Protein AF-A0A4P6XJA1-F1 (afdb_monomer_lite)

Foldseek 3Di:
DVPPVVVVVVVVVLVVLVVVLVLLLVLLLQLLQFQFLQDLVSVVLSLVSLVVSCVVSPPSDDVVSSLVSLVSNLPQFDPVLVVQSVVLVVVVVVVPCPSNRDRSCNVSVSCCVRRVVPDDSVRSGGDHDAAEEAPVSLVVNVVSCVVSVHDCVSGDHYHYDDVVVVPPPPVCPPQDPVSVVVVVVVVVCVVCVLADQFPRDRDHVLPDPPDDPDQANTNCLQAPPCNCVSPVDDRDPNSVVNNVVNVVVVVVVVVVVD

pLDDT: mean 84.32, std 13.04, range [44.69, 97.5]

Structure (mmCIF, N/CA/C/O backbone):
data_AF-A0A4P6XJA1-F1
#
_entry.id   AF-A0A4P6XJA1-F1
#
loop_
_atom_site.group_PDB
_atom_site.id
_atom_site.type_symbol
_atom_site.label_atom_id
_atom_site.label_alt_id
_atom_site.label_comp_id
_atom_site.label_asym_id
_atom_site.label_entity_id
_atom_site.label_seq_id
_atom_site.pdbx_PDB_ins_code
_atom_site.Cartn_x
_atom_site.Cartn_y
_atom_site.Cartn_z
_atom_site.occupancy
_atom_site.B_iso_or_equiv
_atom_site.auth_seq_id
_atom_site.auth_comp_id
_atom_site.auth_asym_id
_atom_site.auth_atom_id
_atom_site.pdbx_PDB_model_num
ATOM 1 N N . MET A 1 1 ? 21.077 27.042 -33.256 1.00 56.00 1 MET A N 1
ATOM 2 C CA . MET A 1 1 ? 19.694 26.532 -33.383 1.00 56.00 1 MET A CA 1
ATOM 3 C C . MET A 1 1 ? 19.581 25.010 -33.548 1.00 56.00 1 MET A C 1
ATOM 5 O O . MET A 1 1 ? 18.473 24.517 -33.465 1.00 56.00 1 MET A O 1
ATOM 9 N N . VAL A 1 2 ? 20.667 24.233 -33.708 1.00 54.09 2 VAL A N 1
ATOM 10 C CA . VAL A 1 2 ? 20.581 22.749 -33.784 1.00 54.09 2 VAL A CA 1
ATOM 11 C C . VAL A 1 2 ? 20.622 22.068 -32.396 1.00 54.09 2 VAL A C 1
ATOM 13 O O . VAL A 1 2 ? 20.275 20.902 -32.275 1.00 54.09 2 VAL A O 1
ATOM 16 N N . ASN A 1 3 ? 20.969 22.796 -31.324 1.00 57.03 3 ASN A N 1
ATOM 17 C CA . ASN A 1 3 ? 21.077 22.227 -29.970 1.00 57.03 3 ASN A CA 1
ATOM 18 C C . ASN A 1 3 ? 19.776 22.233 -29.148 1.00 57.03 3 ASN A C 1
ATOM 20 O O . ASN A 1 3 ? 19.652 21.407 -28.257 1.00 57.03 3 ASN A O 1
ATOM 24 N N . GLU A 1 4 ? 18.805 23.110 -29.418 1.00 55.78 4 GLU A N 1
ATOM 25 C CA . GLU A 1 4 ? 17.584 23.194 -28.589 1.00 55.78 4 GLU A CA 1
ATOM 26 C C . GLU A 1 4 ? 16.597 22.053 -28.892 1.00 55.78 4 GLU A C 1
ATOM 28 O O . GLU A 1 4 ? 16.107 21.413 -27.968 1.00 55.78 4 GLU A O 1
ATOM 33 N N . MET A 1 5 ? 16.417 21.684 -30.168 1.00 56.19 5 MET A N 1
ATOM 34 C CA . MET A 1 5 ? 15.529 20.572 -30.558 1.00 56.19 5 MET A CA 1
ATOM 35 C C . MET A 1 5 ? 16.020 19.194 -30.077 1.00 56.19 5 MET A C 1
ATOM 37 O O . MET A 1 5 ? 15.217 18.305 -29.802 1.00 56.19 5 MET A O 1
ATOM 41 N N . ALA A 1 6 ? 17.338 18.995 -29.969 1.00 60.09 6 ALA A N 1
ATOM 42 C CA . ALA A 1 6 ? 17.905 17.739 -29.474 1.00 60.09 6 ALA A CA 1
ATOM 43 C C . ALA A 1 6 ? 17.722 17.581 -27.950 1.00 60.09 6 ALA A C 1
ATOM 45 O O . ALA A 1 6 ? 17.496 16.467 -27.470 1.00 60.09 6 ALA A O 1
ATOM 46 N N . ILE A 1 7 ? 17.771 18.691 -27.202 1.00 62.38 7 ILE A N 1
ATOM 47 C CA . ILE A 1 7 ? 17.587 18.717 -25.744 1.00 62.38 7 ILE A CA 1
ATOM 48 C C . ILE A 1 7 ? 16.116 18.467 -25.377 1.00 62.38 7 ILE A C 1
ATOM 50 O O . ILE A 1 7 ? 15.851 17.656 -24.492 1.00 62.38 7 ILE A O 1
ATOM 54 N N . GLU A 1 8 ? 15.162 19.069 -26.094 1.00 61.84 8 GLU A N 1
ATOM 55 C CA . GLU A 1 8 ? 13.727 18.827 -25.861 1.00 61.84 8 GLU A CA 1
ATOM 56 C C . GLU A 1 8 ? 13.340 17.357 -26.096 1.00 61.84 8 GLU A C 1
ATOM 58 O O . GLU A 1 8 ? 12.704 16.749 -25.237 1.00 61.84 8 GLU A O 1
ATOM 63 N N . SER A 1 9 ? 13.826 16.724 -27.174 1.00 68.00 9 SER A N 1
ATOM 64 C CA . SER A 1 9 ? 13.492 15.313 -27.451 1.00 68.00 9 SER A CA 1
ATOM 65 C C . SER A 1 9 ? 14.092 14.313 -26.449 1.00 68.00 9 SER A C 1
ATOM 67 O O . SER A 1 9 ? 13.581 13.203 -26.291 1.00 68.00 9 SER A O 1
ATOM 69 N N . THR A 1 10 ? 15.177 14.693 -25.764 1.00 70.69 10 THR A N 1
ATOM 70 C CA . THR A 1 10 ? 15.817 13.841 -24.749 1.00 70.69 10 THR A CA 1
ATOM 71 C C . THR A 1 10 ? 14.998 13.840 -23.457 1.00 70.69 10 THR A C 1
ATOM 73 O O . THR A 1 10 ? 14.765 12.775 -22.885 1.00 70.69 10 THR A O 1
ATOM 76 N N . ASN A 1 11 ? 14.464 15.000 -23.062 1.00 79.69 11 ASN A N 1
ATOM 77 C CA . ASN A 1 11 ? 13.622 15.139 -21.872 1.00 79.69 11 ASN A CA 1
ATOM 78 C C . ASN A 1 11 ? 12.285 14.392 -22.009 1.00 79.69 11 ASN A C 1
ATOM 80 O O . ASN A 1 11 ? 11.857 13.728 -21.065 1.00 79.69 11 ASN A O 1
ATOM 84 N N . ASP A 1 12 ? 11.649 14.439 -23.184 1.00 86.25 12 ASP A N 1
ATOM 85 C CA . ASP A 1 12 ? 10.381 13.733 -23.424 1.00 86.25 12 ASP A CA 1
ATOM 86 C C . ASP A 1 12 ? 10.547 12.210 -23.331 1.00 86.25 12 ASP A C 1
ATOM 88 O O . ASP A 1 12 ? 9.696 11.504 -22.784 1.00 86.25 12 ASP A O 1
ATOM 92 N N . ARG A 1 13 ? 11.678 11.689 -23.819 1.00 86.69 13 ARG A N 1
ATOM 93 C CA . ARG A 1 13 ? 11.989 10.259 -23.744 1.00 86.69 13 ARG A CA 1
ATOM 94 C C . ARG A 1 13 ? 12.247 9.798 -22.310 1.00 86.69 13 ARG A C 1
ATOM 96 O O . ARG A 1 13 ? 11.772 8.729 -21.932 1.00 86.69 13 ARG A O 1
ATOM 103 N N . GLU A 1 14 ? 12.997 10.566 -21.524 1.00 85.69 14 GLU A N 1
ATOM 104 C CA . GLU A 1 14 ? 13.231 10.259 -20.106 1.00 85.69 14 GLU A CA 1
ATOM 105 C C . GLU A 1 14 ? 11.927 10.295 -19.303 1.00 85.69 14 GLU A C 1
ATOM 107 O O . GLU A 1 14 ? 11.675 9.400 -18.493 1.00 85.69 14 GLU A O 1
ATOM 112 N N . LEU A 1 15 ? 11.060 11.274 -19.582 1.00 86.00 15 LEU A N 1
ATOM 113 C CA . LEU A 1 15 ? 9.748 11.376 -18.952 1.00 86.00 15 LEU A CA 1
ATOM 114 C C . LEU A 1 15 ? 8.856 10.175 -19.290 1.00 86.00 15 LEU A C 1
ATOM 116 O O . LEU A 1 15 ? 8.231 9.614 -18.390 1.00 86.00 15 LEU A O 1
ATOM 120 N N . GLN A 1 16 ? 8.826 9.746 -20.555 1.00 89.06 16 GLN A N 1
ATOM 121 C CA . GLN A 1 16 ? 8.069 8.560 -20.962 1.00 89.06 16 GLN A CA 1
ATOM 122 C C . GLN A 1 16 ? 8.596 7.291 -20.277 1.00 89.06 16 GLN A C 1
ATOM 124 O O . GLN A 1 16 ? 7.808 6.507 -19.755 1.00 89.06 16 GLN A O 1
ATOM 129 N N . LEU A 1 17 ? 9.921 7.109 -20.208 1.00 88.56 17 LEU A N 1
ATOM 130 C CA . LEU A 1 17 ? 10.527 5.966 -19.514 1.00 88.56 17 LEU A CA 1
ATOM 131 C C . LEU A 1 17 ? 10.148 5.930 -18.030 1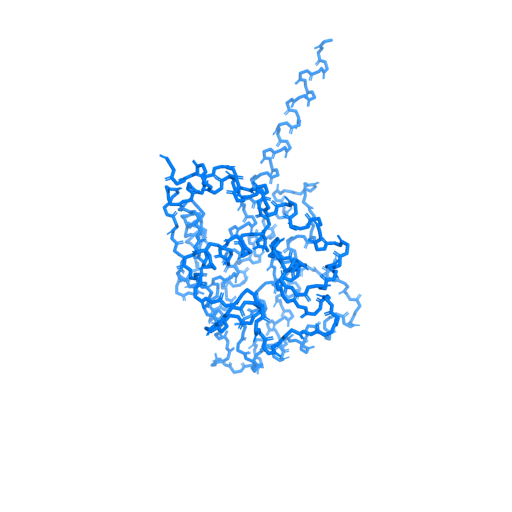.00 88.56 17 LEU A C 1
ATOM 133 O O . LEU A 1 17 ? 9.867 4.857 -17.497 1.00 88.56 17 LEU A O 1
ATOM 137 N N . LEU A 1 18 ? 10.109 7.092 -17.371 1.00 86.44 18 LEU A N 1
ATOM 138 C CA . LEU A 1 18 ? 9.686 7.196 -15.978 1.00 86.44 18 LEU A CA 1
ATOM 139 C C . LEU A 1 18 ? 8.203 6.838 -15.804 1.00 86.44 18 LEU A C 1
ATOM 141 O O . LEU A 1 18 ? 7.858 6.130 -14.860 1.00 86.44 18 LEU A O 1
ATOM 145 N N . GLN A 1 19 ? 7.332 7.290 -16.710 1.00 89.12 19 GLN A N 1
ATOM 146 C CA . GLN A 1 19 ? 5.900 6.964 -16.684 1.00 89.12 19 GLN A CA 1
ATOM 147 C C . GLN A 1 19 ? 5.640 5.471 -16.916 1.00 89.12 19 GLN A C 1
ATOM 149 O O . GLN A 1 19 ? 4.818 4.868 -16.219 1.00 89.12 19 GLN A O 1
ATOM 154 N N . ASP A 1 20 ? 6.360 4.860 -17.858 1.00 90.75 20 ASP A N 1
ATOM 155 C CA . ASP A 1 20 ? 6.268 3.426 -18.130 1.00 90.75 20 ASP A CA 1
ATOM 156 C C . ASP A 1 20 ? 6.734 2.621 -16.910 1.00 90.75 20 ASP A C 1
ATOM 158 O O . ASP A 1 20 ? 6.041 1.704 -16.467 1.00 90.75 20 ASP A O 1
ATOM 162 N N . PHE A 1 21 ? 7.857 3.021 -16.301 1.00 90.56 21 PHE A N 1
ATOM 163 C CA . PHE A 1 21 ? 8.358 2.417 -15.068 1.00 90.56 21 PHE A CA 1
ATOM 164 C C . PHE A 1 21 ? 7.346 2.519 -13.916 1.00 90.56 21 PHE A C 1
ATOM 166 O O . PHE A 1 21 ? 7.059 1.519 -13.257 1.00 90.56 21 PHE A O 1
ATOM 173 N N . GLN A 1 22 ? 6.774 3.707 -13.690 1.00 89.19 22 GLN A N 1
ATOM 174 C CA . GLN A 1 22 ? 5.761 3.938 -12.654 1.00 89.19 22 GLN A CA 1
ATOM 175 C C . GLN A 1 22 ? 4.499 3.097 -12.879 1.00 89.19 22 GLN A C 1
ATOM 177 O O . GLN A 1 22 ? 3.901 2.594 -11.928 1.00 89.19 22 GLN A O 1
ATOM 182 N N . SER A 1 23 ? 4.110 2.906 -14.137 1.00 91.00 23 SER A N 1
ATOM 183 C CA . SER A 1 23 ? 2.984 2.042 -14.481 1.00 91.00 23 SER A CA 1
ATOM 184 C C . SER A 1 23 ? 3.308 0.578 -14.175 1.00 91.00 23 SER A C 1
ATOM 186 O O . SER A 1 23 ? 2.506 -0.112 -13.553 1.00 91.00 23 SER A O 1
ATOM 188 N N . GLU A 1 24 ? 4.495 0.090 -14.553 1.00 92.75 24 GLU A N 1
ATOM 189 C CA . GLU A 1 24 ? 4.885 -1.297 -14.283 1.00 92.75 24 GLU A CA 1
ATOM 190 C C . GLU A 1 24 ? 5.052 -1.587 -12.781 1.00 92.75 24 GLU A C 1
ATOM 192 O O . GLU A 1 24 ? 4.625 -2.650 -12.322 1.00 92.75 24 GLU A O 1
ATOM 197 N N . ILE A 1 25 ? 5.618 -0.659 -11.999 1.00 90.75 25 ILE A N 1
ATOM 198 C CA . ILE A 1 25 ? 5.769 -0.853 -10.549 1.00 90.75 25 ILE A CA 1
ATOM 199 C C . ILE A 1 25 ? 4.415 -0.864 -9.834 1.00 90.75 25 ILE A C 1
ATOM 201 O O . ILE A 1 25 ? 4.218 -1.691 -8.948 1.00 90.75 25 ILE A O 1
ATOM 205 N N . ALA A 1 26 ? 3.452 -0.044 -10.271 1.00 91.00 26 ALA A N 1
ATOM 206 C CA . ALA A 1 26 ? 2.093 -0.062 -9.731 1.00 91.00 26 ALA A CA 1
ATOM 207 C C . ALA A 1 26 ? 1.420 -1.431 -9.934 1.00 91.00 26 ALA A C 1
ATOM 209 O O . ALA A 1 26 ? 0.771 -1.951 -9.024 1.00 91.00 26 ALA A O 1
ATOM 210 N N . ILE A 1 27 ? 1.635 -2.068 -11.092 1.00 94.69 27 ILE A N 1
ATOM 211 C CA . ILE A 1 27 ? 1.138 -3.427 -11.343 1.00 94.69 27 ILE A CA 1
ATOM 212 C C . ILE A 1 27 ? 1.826 -4.451 -10.436 1.00 94.69 27 ILE A C 1
ATOM 214 O O . ILE A 1 27 ? 1.152 -5.326 -9.893 1.00 94.69 27 ILE A O 1
ATOM 218 N N . ILE A 1 28 ? 3.138 -4.340 -10.218 1.00 93.50 28 ILE A N 1
ATOM 219 C CA . ILE A 1 28 ? 3.856 -5.214 -9.278 1.00 93.50 28 ILE A CA 1
ATOM 220 C C . ILE A 1 28 ? 3.339 -5.036 -7.848 1.00 93.50 28 ILE A C 1
ATOM 222 O O . ILE A 1 28 ? 3.086 -6.031 -7.167 1.00 93.50 28 ILE A O 1
ATOM 226 N N . ASP A 1 29 ? 3.141 -3.800 -7.398 1.00 91.06 29 ASP A N 1
ATOM 227 C CA . ASP A 1 29 ? 2.576 -3.506 -6.081 1.00 91.06 29 ASP A CA 1
ATOM 228 C C . ASP A 1 29 ? 1.182 -4.115 -5.937 1.00 91.06 29 ASP A C 1
ATOM 230 O O . ASP A 1 29 ? 0.876 -4.742 -4.920 1.00 91.06 29 ASP A O 1
ATOM 234 N N . LEU A 1 30 ? 0.352 -4.015 -6.978 1.00 92.81 30 LEU A N 1
ATOM 235 C CA . LEU A 1 30 ? -0.958 -4.651 -7.008 1.00 92.81 30 LEU A CA 1
ATOM 236 C C . LEU A 1 30 ? -0.845 -6.179 -6.914 1.00 92.81 30 LEU A C 1
ATOM 238 O O . LEU A 1 30 ? -1.537 -6.790 -6.102 1.00 92.81 30 LEU A O 1
ATOM 242 N N . MET A 1 31 ? 0.074 -6.805 -7.653 1.00 94.44 31 MET A N 1
ATOM 243 C CA . MET A 1 31 ? 0.332 -8.249 -7.563 1.00 94.44 31 MET A CA 1
ATOM 244 C C . MET A 1 31 ? 0.760 -8.669 -6.159 1.00 94.44 31 MET A C 1
ATOM 246 O O . MET A 1 31 ? 0.263 -9.662 -5.624 1.00 94.44 31 MET A O 1
ATOM 250 N N . ILE A 1 32 ? 1.632 -7.883 -5.534 1.00 92.56 32 ILE A N 1
ATOM 251 C CA . ILE A 1 32 ? 2.067 -8.091 -4.158 1.00 92.56 32 ILE A CA 1
ATOM 252 C C . ILE A 1 32 ? 0.900 -7.938 -3.189 1.00 92.56 32 ILE A C 1
ATOM 254 O O . ILE A 1 32 ? 0.778 -8.740 -2.269 1.00 92.56 32 ILE A O 1
ATOM 258 N N . MET A 1 33 ? 0.029 -6.947 -3.358 1.00 89.75 33 MET A N 1
ATOM 259 C CA . MET A 1 33 ? -1.129 -6.754 -2.483 1.00 89.75 33 MET A CA 1
ATOM 260 C C . MET A 1 33 ? -2.169 -7.866 -2.632 1.00 89.75 33 MET A C 1
ATOM 262 O O . MET A 1 33 ? -2.754 -8.275 -1.629 1.00 89.75 33 MET A O 1
ATOM 266 N N . GLN A 1 34 ? -2.376 -8.371 -3.849 1.00 93.56 34 GLN A N 1
ATOM 267 C CA . GLN A 1 34 ? -3.386 -9.391 -4.133 1.00 93.56 34 GLN A CA 1
ATOM 268 C C . GLN A 1 34 ? -2.901 -10.823 -3.918 1.00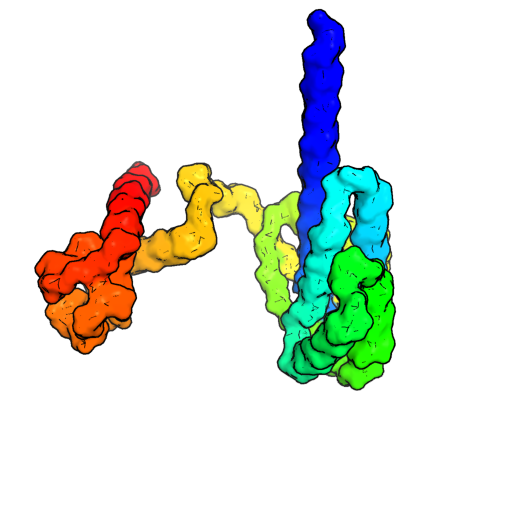 93.56 34 GLN A C 1
ATOM 270 O O . GLN A 1 34 ? -3.725 -11.727 -3.820 1.00 93.56 34 GLN A O 1
ATOM 275 N N . TRP A 1 35 ? -1.596 -11.068 -3.809 1.00 94.38 35 TRP A N 1
ATOM 276 C CA . TRP A 1 35 ? -1.080 -12.404 -3.516 1.00 94.38 35 TRP A CA 1
ATOM 277 C C . TRP A 1 35 ? -1.659 -12.951 -2.200 1.00 94.38 35 TRP A C 1
ATOM 279 O O . TRP A 1 35 ? -1.465 -12.374 -1.127 1.00 94.38 35 TRP A O 1
ATOM 289 N N . LYS A 1 36 ? -2.343 -14.099 -2.267 1.00 93.88 36 LYS A N 1
ATOM 290 C CA . LYS A 1 36 ? -3.057 -14.707 -1.132 1.00 93.88 36 LYS A CA 1
ATOM 291 C C . LYS A 1 36 ? -2.135 -15.265 -0.056 1.00 93.88 36 LYS A C 1
ATOM 293 O O . LYS A 1 36 ? -2.616 -15.601 1.024 1.00 93.88 36 LYS A O 1
ATOM 298 N N . GLY A 1 37 ? -0.844 -15.415 -0.343 1.00 90.81 37 GLY A N 1
ATOM 299 C CA . GLY A 1 37 ? 0.059 -16.121 0.555 1.00 90.81 37 GLY A CA 1
ATOM 300 C C . GLY A 1 37 ? -0.184 -17.631 0.571 1.00 90.81 37 GLY A C 1
ATOM 301 O O . GLY A 1 37 ? 0.066 -18.262 1.577 1.00 90.81 37 GLY A O 1
ATOM 302 N N . THR A 1 38 ? -0.707 -18.252 -0.484 1.00 89.94 38 THR A N 1
ATOM 303 C CA . THR A 1 38 ? -0.928 -19.717 -0.501 1.00 89.94 38 THR A CA 1
ATOM 304 C C . THR A 1 38 ? 0.053 -20.468 -1.392 1.00 89.94 38 THR A C 1
ATOM 306 O O . THR A 1 38 ? 0.296 -21.649 -1.170 1.00 89.94 38 THR A O 1
ATOM 309 N N . ASP A 1 39 ? 0.653 -19.784 -2.366 1.00 92.25 39 ASP A N 1
ATOM 310 C CA . ASP A 1 39 ? 1.681 -20.334 -3.248 1.00 92.25 39 ASP A CA 1
ATOM 311 C C . ASP A 1 39 ? 2.925 -19.444 -3.219 1.00 92.25 39 ASP A C 1
ATOM 313 O O . ASP A 1 39 ? 2.890 -18.287 -3.644 1.00 92.25 39 ASP A O 1
ATOM 317 N N . PHE A 1 40 ? 4.033 -19.989 -2.717 1.00 92.12 40 PHE A N 1
ATOM 318 C CA . PHE A 1 40 ? 5.309 -19.283 -2.649 1.00 92.12 40 PHE A CA 1
ATOM 319 C C . PHE A 1 40 ? 5.910 -19.017 -4.039 1.00 92.12 40 PHE A C 1
ATOM 321 O O . PHE A 1 40 ? 6.582 -18.005 -4.232 1.00 92.12 40 PHE A O 1
ATOM 328 N N . ARG A 1 41 ? 5.619 -19.864 -5.037 1.00 93.75 41 ARG A N 1
ATOM 329 C CA . ARG A 1 41 ? 6.145 -19.695 -6.404 1.00 93.75 41 ARG A CA 1
ATOM 330 C C . ARG A 1 41 ? 5.652 -18.397 -7.033 1.00 93.75 41 ARG A C 1
ATOM 332 O O . ARG A 1 41 ? 6.393 -17.757 -7.772 1.00 93.75 41 ARG A O 1
ATOM 339 N N . ALA A 1 42 ? 4.428 -17.975 -6.711 1.00 93.81 42 ALA A N 1
ATOM 340 C CA . ALA A 1 42 ? 3.901 -16.686 -7.149 1.00 93.81 42 ALA A CA 1
ATOM 341 C C . ALA A 1 42 ? 4.781 -15.519 -6.662 1.00 93.81 42 ALA A C 1
ATOM 343 O O . ALA A 1 42 ? 5.048 -14.594 -7.428 1.00 93.81 42 ALA A O 1
ATOM 344 N N . LEU A 1 43 ? 5.301 -15.592 -5.431 1.00 92.44 43 LEU A N 1
ATOM 345 C CA . LEU A 1 43 ? 6.211 -14.583 -4.888 1.00 92.44 43 LEU A CA 1
ATOM 346 C C . LEU A 1 43 ? 7.578 -14.601 -5.589 1.00 92.44 43 LEU A C 1
ATOM 348 O O . LEU A 1 43 ? 8.106 -13.540 -5.9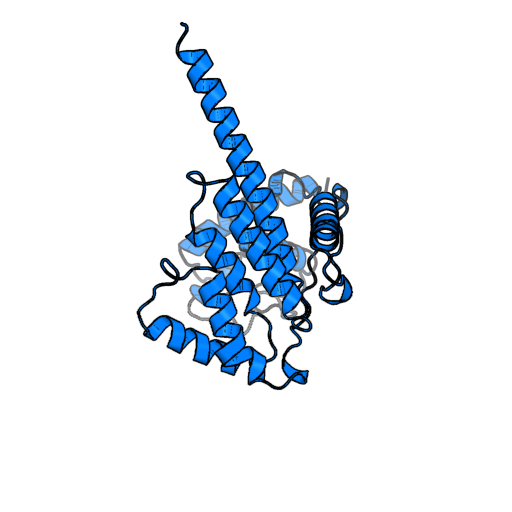13 1.00 92.44 43 LEU A O 1
ATOM 352 N N . GLU A 1 44 ? 8.129 -15.777 -5.903 1.00 92.94 44 GLU A N 1
ATOM 353 C CA . GLU A 1 44 ? 9.372 -15.885 -6.689 1.00 92.94 44 GLU A CA 1
ATOM 354 C C . GLU A 1 44 ? 9.228 -15.251 -8.082 1.00 92.94 44 GLU A C 1
ATOM 356 O O . GLU A 1 44 ? 10.134 -14.565 -8.561 1.00 92.94 44 GLU A O 1
ATOM 361 N N . LYS A 1 45 ? 8.069 -15.437 -8.726 1.00 94.75 45 LYS A N 1
ATOM 362 C CA . LYS A 1 45 ? 7.759 -14.837 -10.032 1.00 94.75 45 LYS A CA 1
ATOM 363 C C . LYS A 1 45 ? 7.621 -13.317 -9.957 1.00 94.75 45 LYS A C 1
ATOM 365 O O . LYS A 1 45 ? 8.151 -12.628 -10.824 1.00 94.75 45 LYS A O 1
ATOM 370 N N . ILE A 1 46 ? 6.998 -12.797 -8.898 1.00 93.19 46 ILE A N 1
ATOM 371 C CA . ILE A 1 46 ? 6.953 -11.354 -8.625 1.00 93.19 46 ILE A CA 1
ATOM 372 C C . ILE A 1 46 ? 8.375 -10.784 -8.509 1.00 93.19 46 ILE A C 1
ATOM 374 O O . ILE A 1 46 ? 8.681 -9.770 -9.131 1.00 93.19 46 ILE A O 1
ATOM 378 N N . VAL A 1 47 ? 9.272 -11.439 -7.763 1.00 92.38 47 VAL A N 1
ATOM 379 C CA . VAL A 1 47 ? 10.670 -10.982 -7.646 1.00 92.38 47 VAL A CA 1
ATOM 380 C C . VAL A 1 47 ? 11.391 -10.990 -8.982 1.00 92.38 47 VAL A C 1
ATOM 382 O O . VAL A 1 47 ? 12.123 -10.051 -9.293 1.00 92.38 47 VAL A O 1
ATOM 385 N N . TRP A 1 48 ? 11.168 -12.022 -9.791 1.00 93.19 48 TRP A N 1
ATOM 386 C CA . TRP A 1 48 ? 11.726 -12.071 -11.134 1.00 93.19 48 TRP A CA 1
ATOM 387 C C . TRP A 1 48 ? 11.300 -10.858 -11.979 1.00 93.19 48 TRP A C 1
ATOM 389 O O . TRP A 1 48 ? 12.156 -10.242 -12.615 1.00 93.19 48 TRP A O 1
ATOM 399 N N . GLU A 1 49 ? 10.026 -10.453 -11.926 1.00 93.50 49 GLU A N 1
ATOM 400 C CA . GLU A 1 49 ? 9.544 -9.238 -12.605 1.00 93.50 49 GLU A CA 1
ATOM 401 C C . GLU A 1 49 ? 10.205 -7.965 -12.070 1.00 93.50 49 GLU A C 1
ATOM 403 O O . GLU A 1 49 ? 10.609 -7.110 -12.857 1.00 93.50 49 GLU A O 1
ATOM 408 N N . ILE A 1 50 ? 10.395 -7.851 -10.752 1.00 91.44 50 ILE A N 1
ATOM 409 C CA . ILE A 1 50 ? 11.093 -6.705 -10.149 1.00 91.44 50 ILE A CA 1
ATOM 410 C C . ILE A 1 50 ? 12.5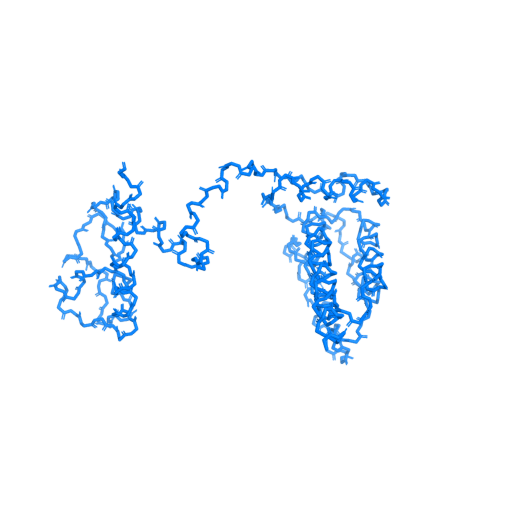25 -6.597 -10.684 1.00 91.44 50 ILE A C 1
ATOM 412 O O . ILE A 1 50 ? 12.986 -5.511 -11.040 1.00 91.44 50 ILE A O 1
ATOM 416 N N . ASN A 1 51 ? 13.234 -7.719 -10.789 1.00 90.56 51 ASN A N 1
ATOM 417 C CA . ASN A 1 51 ? 14.588 -7.729 -11.336 1.00 90.56 51 ASN A CA 1
ATOM 418 C C . ASN A 1 51 ? 14.615 -7.435 -12.832 1.00 90.56 51 ASN A C 1
ATOM 420 O O . ASN A 1 51 ? 15.511 -6.731 -13.300 1.00 90.56 51 ASN A O 1
ATOM 424 N N . ARG A 1 52 ? 13.623 -7.923 -13.585 1.00 92.56 52 ARG A N 1
ATOM 425 C CA . ARG A 1 52 ? 13.456 -7.559 -14.993 1.00 92.56 52 ARG A CA 1
ATOM 426 C C . ARG A 1 52 ? 13.280 -6.046 -15.137 1.00 92.56 52 ARG A C 1
ATOM 428 O O . ARG A 1 52 ? 13.941 -5.463 -15.994 1.00 92.56 52 ARG A O 1
ATOM 435 N N . LEU A 1 53 ? 12.462 -5.399 -14.300 1.00 91.25 53 LEU A N 1
ATOM 436 C CA . LEU A 1 53 ? 12.324 -3.937 -14.302 1.00 91.25 53 LEU A CA 1
ATOM 437 C C . LEU A 1 53 ? 13.637 -3.238 -13.964 1.00 91.25 53 LEU A C 1
ATOM 439 O O . LEU A 1 53 ? 14.037 -2.336 -14.695 1.00 91.25 53 LEU A O 1
ATOM 443 N N . ARG A 1 54 ? 14.342 -3.686 -12.918 1.00 88.56 54 ARG A N 1
ATOM 444 C CA . ARG A 1 54 ? 15.652 -3.132 -12.540 1.00 88.56 54 ARG A CA 1
ATOM 445 C C . ARG A 1 54 ? 16.631 -3.131 -13.716 1.00 88.56 54 ARG A C 1
ATOM 447 O O . ARG A 1 54 ? 17.331 -2.147 -13.927 1.00 88.56 54 ARG A O 1
ATOM 454 N N . LEU A 1 55 ? 16.673 -4.225 -14.477 1.00 90.31 55 LEU A N 1
ATOM 455 C CA . LEU A 1 55 ? 17.523 -4.346 -15.663 1.00 90.31 55 LEU A CA 1
ATOM 456 C C . LEU A 1 55 ? 17.018 -3.490 -16.834 1.00 90.31 55 LEU A C 1
ATOM 458 O O . LEU A 1 55 ? 17.822 -2.881 -17.531 1.00 90.31 55 LEU A O 1
ATOM 462 N N . THR A 1 56 ? 15.701 -3.433 -17.047 1.00 90.75 56 THR A N 1
ATOM 463 C CA . THR A 1 56 ? 15.087 -2.699 -18.170 1.00 90.75 56 THR A CA 1
ATOM 464 C C . THR A 1 56 ? 15.252 -1.185 -18.018 1.00 90.75 56 THR A C 1
ATOM 466 O O . THR A 1 56 ? 15.534 -0.496 -18.993 1.00 90.75 56 THR A O 1
ATOM 469 N N . TYR A 1 57 ? 15.118 -0.676 -16.792 1.00 88.62 57 TYR A N 1
ATOM 470 C CA . TYR A 1 57 ? 15.129 0.753 -16.468 1.00 88.62 57 TYR A CA 1
ATOM 471 C C . TYR A 1 57 ? 16.396 1.172 -15.702 1.00 88.62 57 TYR A C 1
ATOM 473 O O . TYR A 1 57 ? 16.382 2.111 -14.900 1.00 88.62 57 TYR A O 1
ATOM 481 N N . GLN A 1 58 ? 17.506 0.460 -15.925 1.00 83.94 58 GLN A N 1
ATOM 482 C CA . GLN A 1 58 ? 18.769 0.707 -15.234 1.00 83.94 58 GLN A CA 1
ATOM 483 C C . GLN A 1 58 ? 19.213 2.173 -15.396 1.00 83.94 58 GLN A C 1
ATOM 485 O O . GLN A 1 58 ? 19.294 2.692 -16.505 1.00 83.94 58 GLN A O 1
ATOM 490 N N . GLY A 1 59 ? 19.519 2.838 -14.277 1.00 78.44 59 GLY A N 1
ATOM 491 C CA . GLY A 1 59 ? 19.975 4.235 -14.250 1.00 78.44 59 GLY A CA 1
ATOM 492 C C . GLY A 1 59 ? 18.866 5.289 -14.151 1.00 78.44 59 GLY A C 1
ATOM 493 O O . GLY A 1 59 ? 19.167 6.418 -13.781 1.00 78.44 59 GLY A O 1
ATOM 494 N N . ALA A 1 60 ? 17.602 4.924 -14.396 1.00 72.44 60 ALA A N 1
ATOM 495 C CA . ALA A 1 60 ? 16.447 5.817 -14.239 1.00 72.44 60 ALA A CA 1
ATOM 496 C C . ALA A 1 60 ? 15.701 5.622 -12.905 1.00 72.44 60 ALA A C 1
ATOM 498 O O . ALA A 1 60 ? 14.832 6.417 -12.555 1.00 72.44 60 ALA A O 1
ATOM 499 N N . VAL A 1 61 ? 16.025 4.559 -12.160 1.00 71.44 61 VAL A N 1
ATOM 500 C CA . VAL A 1 61 ? 15.214 4.075 -11.038 1.00 71.44 61 VAL A CA 1
ATOM 501 C C . VAL A 1 61 ? 16.018 4.000 -9.747 1.00 71.44 61 VAL A C 1
ATOM 503 O O . VAL A 1 61 ? 17.166 3.555 -9.725 1.00 71.44 61 VAL A O 1
ATOM 506 N N . ASN A 1 62 ? 15.376 4.389 -8.647 1.00 75.00 62 ASN A N 1
ATOM 507 C CA . ASN A 1 62 ? 15.889 4.193 -7.300 1.00 75.00 62 ASN A CA 1
ATOM 508 C C . ASN A 1 62 ? 15.580 2.766 -6.813 1.00 75.00 62 ASN A C 1
ATOM 510 O O . ASN A 1 62 ? 14.420 2.418 -6.593 1.00 75.00 62 ASN A O 1
ATOM 514 N N . ASP A 1 63 ? 16.616 1.959 -6.560 1.00 75.75 63 ASP A N 1
ATOM 515 C CA . ASP A 1 63 ? 16.484 0.603 -6.000 1.00 75.75 63 ASP A CA 1
ATOM 516 C C . ASP A 1 63 ? 15.662 0.551 -4.705 1.00 75.75 63 ASP A C 1
ATOM 518 O O . ASP A 1 63 ? 15.038 -0.464 -4.392 1.00 75.75 63 ASP A O 1
ATOM 522 N N . GLN A 1 64 ? 15.617 1.653 -3.956 1.00 75.75 64 GLN A N 1
ATOM 523 C CA . GLN A 1 64 ? 14.803 1.759 -2.756 1.00 75.75 64 GLN A CA 1
ATOM 524 C C . GLN A 1 64 ? 13.302 1.616 -3.045 1.00 75.75 64 GLN A C 1
ATOM 526 O O . GLN A 1 64 ? 12.596 1.057 -2.208 1.00 75.75 64 GLN A O 1
ATOM 531 N N . GLU A 1 65 ? 12.801 2.110 -4.181 1.00 74.25 65 GLU A N 1
ATOM 532 C CA . GLU A 1 65 ? 11.382 1.986 -4.546 1.00 74.25 65 GLU A CA 1
ATOM 533 C C . GLU A 1 65 ? 11.026 0.532 -4.845 1.00 74.25 65 GLU A C 1
ATOM 535 O O . GLU A 1 65 ? 10.099 -0.002 -4.242 1.00 74.25 65 GLU A O 1
ATOM 540 N N . LEU A 1 66 ? 11.851 -0.148 -5.646 1.00 78.69 66 LEU A N 1
ATOM 541 C CA . LEU A 1 66 ? 11.694 -1.575 -5.947 1.00 78.69 66 LEU A CA 1
ATOM 542 C C . LEU A 1 66 ? 11.723 -2.444 -4.681 1.00 78.69 66 LEU A C 1
ATOM 544 O O . LEU A 1 66 ? 10.973 -3.412 -4.561 1.00 78.69 66 LEU A O 1
ATOM 548 N N . ASN A 1 67 ? 12.566 -2.088 -3.709 1.00 79.75 67 ASN A N 1
ATOM 549 C CA . ASN A 1 67 ? 12.650 -2.819 -2.448 1.00 79.75 67 ASN A CA 1
ATOM 550 C C . ASN A 1 67 ? 11.432 -2.549 -1.541 1.00 79.75 67 ASN A C 1
ATOM 552 O O . ASN A 1 67 ? 11.030 -3.437 -0.788 1.00 79.75 67 ASN A O 1
ATOM 556 N N . ARG A 1 68 ? 10.813 -1.356 -1.600 1.00 78.69 68 ARG A N 1
ATOM 557 C CA . ARG A 1 68 ? 9.591 -1.044 -0.827 1.00 78.69 68 ARG A CA 1
ATOM 558 C C . ARG A 1 68 ? 8.411 -1.909 -1.255 1.00 78.69 68 ARG A C 1
ATOM 560 O O . ARG A 1 68 ? 7.680 -2.364 -0.376 1.00 78.69 68 ARG A O 1
ATOM 567 N N . SER A 1 69 ? 8.272 -2.182 -2.551 1.00 79.19 69 SER A N 1
ATOM 568 C CA . SER A 1 69 ? 7.243 -3.079 -3.084 1.00 79.19 69 SER A CA 1
ATOM 569 C C . SER A 1 69 ? 7.269 -4.437 -2.381 1.00 79.19 69 SER A C 1
ATOM 571 O O . SER A 1 69 ? 6.256 -4.885 -1.845 1.00 79.19 69 SER A O 1
ATOM 573 N N . ILE A 1 70 ? 8.453 -5.052 -2.248 1.00 82.50 70 ILE A N 1
ATOM 574 C CA . ILE A 1 70 ? 8.610 -6.353 -1.572 1.00 82.50 70 ILE A CA 1
ATOM 575 C C . ILE A 1 70 ? 8.208 -6.307 -0.101 1.00 82.50 70 ILE A C 1
ATOM 577 O O . ILE A 1 70 ? 7.599 -7.256 0.390 1.00 82.50 70 ILE A O 1
ATOM 581 N N . VAL A 1 71 ? 8.484 -5.211 0.610 1.00 81.06 71 VAL A N 1
ATOM 582 C CA . VAL A 1 71 ? 8.053 -5.073 2.012 1.00 81.06 71 VAL A CA 1
ATOM 583 C C . VAL A 1 71 ? 6.531 -5.195 2.132 1.00 81.06 71 VAL A C 1
ATOM 585 O O . VAL A 1 71 ? 6.029 -5.782 3.092 1.00 81.06 71 VAL A O 1
ATOM 588 N N . GLY A 1 72 ? 5.791 -4.717 1.127 1.00 80.44 72 GLY A N 1
ATOM 589 C CA . GLY A 1 72 ? 4.342 -4.877 1.038 1.00 80.44 72 GLY A CA 1
ATOM 590 C C . GLY A 1 72 ? 3.881 -6.338 1.087 1.00 80.44 72 GLY A C 1
ATOM 591 O O . GLY A 1 72 ? 2.821 -6.618 1.659 1.00 80.44 72 GLY A O 1
ATOM 592 N N . ALA A 1 73 ? 4.687 -7.281 0.584 1.00 83.00 73 ALA A N 1
ATOM 593 C CA . ALA A 1 73 ? 4.364 -8.709 0.568 1.00 83.00 73 ALA A CA 1
ATOM 594 C C . ALA A 1 73 ? 4.262 -9.291 1.976 1.00 83.00 73 ALA A C 1
ATOM 596 O O . ALA A 1 73 ? 3.461 -10.189 2.204 1.00 83.00 73 ALA A O 1
ATOM 597 N N . PHE A 1 74 ? 5.011 -8.735 2.930 1.00 86.00 74 PHE A N 1
ATOM 598 C CA . PHE A 1 74 ? 5.046 -9.179 4.324 1.00 86.00 74 PHE A CA 1
ATOM 599 C C . PHE A 1 74 ? 3.932 -8.575 5.184 1.00 86.00 74 PHE A C 1
ATOM 601 O O . PHE A 1 74 ? 3.812 -8.888 6.368 1.00 86.00 74 PHE A O 1
ATOM 608 N N . SER A 1 75 ? 3.094 -7.717 4.598 1.00 82.12 75 SER A N 1
ATOM 609 C CA . SER A 1 75 ? 1.953 -7.116 5.282 1.00 82.12 75 SER A CA 1
ATOM 610 C C . SER A 1 75 ? 0.690 -7.977 5.160 1.00 82.12 75 SER A C 1
ATOM 612 O O . SER A 1 75 ? 0.481 -8.669 4.159 1.00 82.12 75 SER A O 1
ATOM 614 N N . SER A 1 76 ? -0.212 -7.849 6.138 1.00 85.25 76 SER A N 1
ATOM 615 C CA . SER A 1 76 ? -1.556 -8.474 6.143 1.00 85.25 76 SER A CA 1
ATOM 616 C C . SER A 1 76 ? -1.571 -9.992 6.280 1.00 85.25 76 SER A C 1
ATOM 618 O O . SER A 1 76 ? -2.528 -10.641 5.874 1.00 85.25 76 SER A O 1
ATOM 620 N N . PHE A 1 77 ? -0.519 -10.580 6.838 1.00 89.50 77 PHE A N 1
ATOM 621 C CA . PHE A 1 77 ? -0.630 -11.931 7.375 1.00 89.50 77 PHE A CA 1
ATOM 622 C C . PHE A 1 77 ? -1.477 -11.917 8.645 1.00 89.50 77 PHE A C 1
ATOM 624 O O . PHE A 1 77 ? -1.585 -10.888 9.315 1.00 89.50 77 PHE A O 1
ATOM 631 N N . ASN A 1 78 ? -2.040 -13.072 8.999 1.00 88.50 78 ASN A N 1
ATOM 632 C CA . ASN A 1 78 ? -2.738 -13.203 10.271 1.00 88.50 78 ASN A CA 1
ATOM 633 C C . ASN A 1 78 ? -1.806 -12.852 11.459 1.00 88.50 78 ASN A C 1
ATOM 635 O O . ASN A 1 78 ? -0.582 -12.929 11.319 1.00 88.50 78 ASN A O 1
ATOM 639 N N . PRO A 1 79 ? -2.336 -12.513 12.649 1.00 86.94 79 PRO A N 1
ATOM 640 C CA . PRO A 1 79 ? -1.510 -12.048 13.768 1.00 86.94 79 PRO A CA 1
ATOM 641 C C . PRO A 1 79 ? -0.376 -13.006 14.169 1.00 86.94 79 PRO A C 1
ATOM 643 O O . PRO A 1 79 ? 0.709 -12.561 14.539 1.00 86.94 79 PRO A O 1
ATOM 646 N N . THR A 1 80 ? -0.601 -14.319 14.060 1.00 84.88 80 THR A N 1
ATOM 647 C CA . THR A 1 80 ? 0.402 -15.344 14.381 1.00 84.88 80 THR A CA 1
ATOM 648 C C . THR A 1 80 ? 1.588 -15.312 13.416 1.00 84.88 80 THR A C 1
ATOM 650 O O . THR A 1 80 ? 2.734 -15.237 13.858 1.00 84.88 80 THR A O 1
ATOM 653 N N . ALA A 1 81 ? 1.338 -15.334 12.105 1.00 90.44 81 ALA A N 1
ATOM 654 C CA . ALA A 1 81 ? 2.386 -15.227 11.096 1.00 90.44 81 ALA A CA 1
ATOM 655 C C . ALA A 1 81 ? 3.012 -13.826 11.090 1.00 90.44 81 ALA A C 1
ATOM 657 O O . ALA A 1 81 ? 4.230 -13.712 10.987 1.00 90.44 81 ALA A O 1
ATOM 658 N N . ALA A 1 82 ? 2.220 -12.769 11.293 1.00 89.69 82 ALA A N 1
ATOM 659 C CA . ALA A 1 82 ? 2.705 -11.395 11.388 1.00 89.69 82 ALA A CA 1
ATOM 660 C C . ALA A 1 82 ? 3.736 -11.214 12.514 1.00 89.69 82 ALA A C 1
ATOM 662 O O . ALA A 1 82 ? 4.731 -10.522 12.313 1.00 89.69 82 ALA A O 1
ATOM 663 N N . GLY A 1 83 ? 3.549 -11.871 13.666 1.00 89.12 83 GLY A N 1
ATOM 664 C CA . GLY A 1 83 ? 4.541 -11.884 14.746 1.00 89.12 83 GLY A CA 1
ATOM 665 C C . GLY A 1 83 ? 5.875 -12.499 14.313 1.00 89.12 83 GLY A C 1
ATOM 666 O O . GLY A 1 83 ? 6.913 -11.850 14.419 1.00 89.12 83 GLY A O 1
ATOM 667 N N . ALA A 1 84 ? 5.840 -13.705 13.736 1.00 91.25 84 ALA A N 1
ATOM 668 C CA . ALA A 1 84 ? 7.043 -14.389 13.248 1.00 91.25 84 ALA A CA 1
ATOM 669 C C . ALA A 1 84 ? 7.763 -13.601 12.139 1.00 91.25 84 ALA A C 1
ATOM 671 O O . ALA A 1 84 ? 8.990 -13.514 12.125 1.00 91.25 84 ALA A O 1
ATOM 672 N N . ILE A 1 85 ? 6.996 -12.989 11.232 1.00 91.44 85 ILE A N 1
ATOM 673 C CA . ILE A 1 85 ? 7.504 -12.095 10.188 1.00 91.44 85 ILE A CA 1
ATOM 674 C C . ILE A 1 85 ? 8.192 -10.888 10.808 1.00 91.44 85 ILE A C 1
ATOM 676 O O . ILE A 1 85 ? 9.287 -10.532 10.389 1.00 91.44 85 ILE A O 1
ATOM 680 N N . TRP A 1 86 ? 7.565 -10.250 11.793 1.00 89.88 86 TRP A N 1
ATOM 681 C CA . TRP A 1 86 ? 8.100 -9.054 12.431 1.00 89.88 86 TRP A CA 1
ATOM 682 C C . TRP A 1 86 ? 9.385 -9.331 13.210 1.00 89.88 86 TRP A C 1
ATOM 684 O O . TRP A 1 86 ? 10.317 -8.527 13.161 1.00 89.88 86 TRP A O 1
ATOM 694 N N . ASP A 1 87 ? 9.459 -10.471 13.892 1.00 90.12 87 ASP A N 1
ATOM 695 C CA . ASP A 1 87 ? 10.662 -10.892 14.605 1.00 90.12 87 ASP A CA 1
ATOM 696 C C . ASP A 1 87 ? 11.800 -11.205 13.629 1.00 90.12 87 ASP A C 1
ATOM 698 O O . ASP A 1 87 ? 12.893 -10.654 13.771 1.00 90.12 87 ASP A O 1
ATOM 702 N N . TRP A 1 88 ? 11.520 -11.968 12.565 1.00 91.25 88 TRP A N 1
ATOM 703 C CA . TRP A 1 88 ? 12.479 -12.170 11.476 1.00 91.25 88 TRP A CA 1
ATOM 704 C C . TRP A 1 88 ? 12.921 -10.842 10.861 1.00 91.25 88 TRP A C 1
ATOM 706 O O . TRP A 1 88 ? 14.113 -10.632 10.665 1.00 91.25 88 TRP A O 1
ATOM 716 N N . TRP A 1 89 ? 11.992 -9.923 10.599 1.00 87.50 89 TRP A N 1
ATOM 717 C CA . TRP A 1 89 ? 12.288 -8.626 9.999 1.00 87.50 89 TRP A CA 1
ATOM 718 C C . TRP A 1 89 ? 13.198 -7.779 10.887 1.00 87.50 89 TRP A C 1
ATOM 720 O O . TRP A 1 89 ? 14.177 -7.202 10.415 1.00 87.50 89 TRP A O 1
ATOM 730 N N . LYS A 1 90 ? 12.920 -7.733 12.194 1.00 84.88 90 LYS A N 1
ATOM 731 C CA . LYS A 1 90 ? 13.782 -7.068 13.177 1.00 84.88 90 LYS A CA 1
ATOM 732 C C . LYS A 1 90 ? 15.180 -7.664 13.186 1.00 84.88 90 LYS A C 1
ATOM 734 O O . LYS A 1 90 ? 16.147 -6.908 13.214 1.00 84.88 90 LYS A O 1
ATOM 739 N N . ASP A 1 91 ? 15.292 -8.985 13.183 1.00 84.06 91 ASP A N 1
ATOM 740 C CA . ASP A 1 91 ? 16.588 -9.654 13.223 1.00 84.06 91 ASP A CA 1
ATOM 741 C C . ASP A 1 91 ? 17.350 -9.471 11.906 1.00 84.06 91 ASP A C 1
ATOM 743 O O . ASP A 1 91 ? 18.536 -9.147 11.923 1.00 84.06 91 ASP A O 1
ATOM 747 N N . TYR A 1 92 ? 16.651 -9.524 10.772 1.00 79.75 92 TYR A N 1
ATOM 748 C CA . TYR A 1 92 ? 17.188 -9.206 9.451 1.00 79.75 92 TYR A CA 1
ATOM 749 C C . TYR A 1 92 ? 17.763 -7.780 9.399 1.00 79.75 92 TYR A C 1
ATOM 751 O O . TYR A 1 92 ? 18.877 -7.576 8.917 1.00 79.75 92 TYR A O 1
ATOM 759 N N . LEU A 1 93 ? 17.055 -6.796 9.971 1.00 73.50 93 LEU A N 1
ATOM 760 C CA . LEU A 1 93 ? 17.515 -5.406 10.063 1.00 73.50 93 LEU A CA 1
ATOM 761 C C . LEU A 1 93 ? 18.666 -5.211 11.069 1.00 73.50 93 LEU A C 1
ATOM 763 O O . LEU A 1 93 ? 19.578 -4.423 10.810 1.00 73.50 93 LEU A O 1
ATOM 767 N N . LYS A 1 94 ? 18.660 -5.923 12.206 1.00 72.75 94 LYS A N 1
ATOM 768 C CA . LYS A 1 94 ? 19.727 -5.859 13.227 1.00 72.75 94 LYS A CA 1
ATOM 769 C C . LYS A 1 94 ? 21.063 -6.408 12.733 1.00 72.75 94 LYS A C 1
ATOM 771 O O . LYS A 1 94 ? 22.102 -5.959 13.207 1.00 72.75 94 LYS A O 1
ATOM 776 N N . LEU A 1 95 ? 21.055 -7.333 11.771 1.00 62.72 95 LEU A N 1
ATOM 777 C CA . LEU A 1 95 ? 22.268 -7.899 11.165 1.00 62.72 95 LEU A CA 1
ATOM 778 C C . LEU A 1 95 ? 23.053 -6.899 10.290 1.00 62.72 95 LEU A C 1
ATOM 780 O O . LEU A 1 95 ? 24.045 -7.272 9.667 1.00 62.72 95 LEU A O 1
ATOM 784 N N . GLY A 1 96 ? 22.656 -5.623 10.241 1.00 54.06 96 GLY A N 1
ATOM 785 C CA . GLY A 1 96 ? 23.476 -4.559 9.658 1.00 54.06 96 GLY A CA 1
ATOM 786 C C . GLY A 1 96 ? 23.517 -4.553 8.128 1.00 54.06 96 GLY A C 1
ATOM 787 O O . GLY A 1 96 ? 24.313 -3.816 7.545 1.00 54.06 96 GLY A O 1
ATOM 788 N N . LYS A 1 97 ? 22.650 -5.324 7.460 1.00 57.03 97 LYS A N 1
ATOM 789 C CA . LYS A 1 97 ? 22.323 -5.114 6.048 1.00 57.03 97 LYS A CA 1
ATOM 790 C C . LYS A 1 97 ? 21.152 -4.124 5.984 1.00 57.03 97 LYS A C 1
ATOM 792 O O . LYS A 1 97 ? 20.007 -4.549 6.121 1.00 57.03 97 LYS A O 1
ATOM 797 N N . PRO A 1 98 ? 21.382 -2.805 5.817 1.00 61.00 98 PRO A N 1
ATOM 798 C CA . PRO A 1 98 ? 20.278 -1.899 5.530 1.00 61.00 98 PRO A CA 1
ATOM 799 C C . PRO A 1 98 ? 19.540 -2.420 4.294 1.00 61.00 98 PRO A C 1
ATOM 801 O O . PRO A 1 98 ? 20.182 -2.909 3.366 1.00 61.00 98 PRO A O 1
ATOM 804 N N . LEU A 1 99 ? 18.214 -2.274 4.258 1.00 58.19 99 LEU A N 1
ATOM 805 C CA . LEU A 1 99 ? 17.356 -2.552 3.090 1.00 58.19 99 LEU A CA 1
ATOM 806 C C . LEU A 1 99 ? 17.927 -2.034 1.759 1.00 58.19 99 LEU A C 1
ATOM 808 O O . LEU A 1 99 ? 17.600 -2.553 0.702 1.00 58.19 99 LEU A O 1
ATOM 812 N N . ALA A 1 100 ? 18.792 -1.021 1.820 1.00 60.16 100 ALA A N 1
ATOM 813 C CA . ALA A 1 100 ? 19.530 -0.469 0.692 1.00 60.16 100 ALA A CA 1
ATOM 814 C C . ALA A 1 100 ? 20.593 -1.404 0.075 1.00 60.16 100 ALA A C 1
ATOM 816 O O . ALA A 1 100 ? 21.117 -1.082 -0.983 1.00 60.16 100 ALA A O 1
ATOM 817 N N . ARG A 1 101 ? 20.979 -2.507 0.730 1.00 71.44 101 ARG A N 1
ATOM 818 C CA . ARG A 1 101 ? 22.076 -3.392 0.284 1.00 71.44 101 ARG A CA 1
ATOM 819 C C . ARG A 1 101 ? 21.664 -4.834 0.026 1.00 71.44 101 ARG A C 1
ATOM 821 O O . ARG A 1 101 ? 22.436 -5.555 -0.594 1.00 71.44 101 ARG A O 1
ATOM 828 N N . ALA A 1 102 ? 20.514 -5.262 0.538 1.00 76.56 102 ALA A N 1
ATOM 829 C CA . ALA A 1 102 ? 20.013 -6.599 0.271 1.00 76.56 102 ALA A CA 1
ATOM 830 C C . ALA A 1 102 ? 19.314 -6.636 -1.088 1.00 76.56 102 ALA A C 1
ATOM 832 O O . ALA A 1 102 ? 18.523 -5.741 -1.401 1.00 76.56 102 ALA A O 1
ATOM 833 N N . SER A 1 103 ? 19.589 -7.670 -1.879 1.00 83.81 103 SER A N 1
ATOM 834 C CA . SER A 1 103 ? 18.826 -7.907 -3.102 1.00 83.81 103 SER A CA 1
ATOM 835 C C . SER A 1 103 ? 17.430 -8.442 -2.767 1.00 83.81 103 SER A C 1
ATOM 837 O O . SER A 1 103 ? 17.190 -9.028 -1.708 1.00 83.81 103 SER A O 1
ATOM 839 N N . ASN A 1 104 ? 16.494 -8.262 -3.692 1.00 84.75 104 ASN A N 1
ATOM 840 C CA . ASN A 1 104 ? 15.126 -8.745 -3.539 1.00 84.75 104 ASN A CA 1
ATOM 841 C C . ASN A 1 104 ? 15.069 -10.275 -3.395 1.00 84.75 104 ASN A C 1
ATOM 843 O O . ASN A 1 104 ? 14.294 -10.808 -2.603 1.00 84.75 104 ASN A O 1
ATOM 847 N N . GLU A 1 105 ? 15.957 -10.983 -4.089 1.00 86.62 105 GLU A N 1
ATOM 848 C CA . GLU A 1 105 ? 16.141 -12.428 -3.975 1.00 86.62 105 GLU A CA 1
ATOM 849 C C . GLU A 1 105 ? 16.689 -12.835 -2.611 1.00 86.62 105 GLU A C 1
ATOM 851 O O . GLU A 1 105 ? 16.214 -13.814 -2.040 1.00 86.62 105 GLU A O 1
ATOM 856 N N . GLU A 1 106 ? 17.663 -12.100 -2.062 1.00 87.75 106 GLU A N 1
ATOM 857 C CA . GLU A 1 106 ? 18.186 -12.374 -0.720 1.00 87.75 106 GLU A CA 1
ATOM 858 C C . GLU A 1 106 ? 17.087 -12.232 0.341 1.00 87.75 106 GLU A C 1
ATOM 860 O O . GLU A 1 106 ? 17.002 -13.056 1.256 1.00 87.75 106 GLU A O 1
ATOM 865 N N . ILE A 1 107 ? 16.237 -11.208 0.213 1.00 87.25 107 ILE A N 1
ATOM 866 C CA . ILE A 1 107 ? 15.112 -10.968 1.122 1.00 87.25 107 ILE A CA 1
ATOM 867 C C . ILE A 1 107 ? 14.105 -12.123 1.035 1.00 87.25 107 ILE A C 1
ATOM 869 O O . ILE A 1 107 ? 13.767 -12.713 2.063 1.00 87.25 107 ILE A O 1
ATOM 873 N N . ILE A 1 108 ? 13.661 -12.493 -0.172 1.00 89.62 108 ILE A N 1
ATOM 874 C CA . ILE A 1 108 ? 12.667 -13.562 -0.358 1.00 89.62 108 ILE A CA 1
ATOM 875 C C . ILE A 1 108 ? 13.211 -14.935 0.026 1.00 89.62 108 ILE A C 1
ATOM 877 O O . ILE A 1 108 ? 12.513 -15.704 0.689 1.00 89.62 108 ILE A O 1
ATOM 881 N N . LYS A 1 109 ? 14.467 -15.235 -0.311 1.00 89.69 109 LYS A N 1
ATOM 882 C CA . LYS A 1 109 ? 15.119 -16.477 0.107 1.00 89.69 109 LYS A CA 1
ATOM 883 C C . LYS A 1 109 ? 15.198 -16.569 1.631 1.00 89.69 109 LYS A C 1
ATOM 885 O O . LYS A 1 109 ? 14.819 -17.588 2.204 1.00 89.69 109 LYS A O 1
ATOM 890 N N . SER A 1 110 ? 15.622 -15.491 2.296 1.00 89.94 110 SER A N 1
ATOM 891 C CA . SER A 1 110 ? 15.681 -15.451 3.759 1.00 89.94 110 SER A CA 1
ATOM 892 C C . SER A 1 110 ? 14.298 -15.625 4.387 1.00 89.94 110 SER A C 1
ATOM 894 O O . SER A 1 110 ? 14.161 -16.410 5.326 1.00 89.94 110 SER A O 1
ATOM 896 N N . PHE A 1 111 ? 13.273 -14.957 3.855 1.00 90.94 111 PHE A N 1
ATOM 897 C CA . PHE A 1 111 ? 11.892 -15.105 4.309 1.00 90.94 111 PHE A CA 1
ATOM 898 C C . PHE A 1 111 ? 11.396 -16.552 4.175 1.00 90.94 111 PHE A C 1
ATOM 900 O O . PHE A 1 111 ? 10.813 -17.094 5.117 1.00 90.94 111 PHE A O 1
ATOM 907 N N . HIS A 1 112 ? 11.675 -17.203 3.042 1.00 92.31 112 HIS A N 1
ATOM 908 C CA . HIS A 1 112 ? 11.294 -18.594 2.807 1.00 92.31 112 HIS A CA 1
ATOM 909 C C . HIS A 1 112 ? 11.880 -19.531 3.868 1.00 92.31 112 HIS A C 1
ATOM 911 O O . HIS A 1 112 ? 11.160 -20.267 4.545 1.00 92.31 112 HIS A O 1
ATOM 917 N N . GLU A 1 113 ? 13.199 -19.455 4.039 1.00 92.06 113 GLU A N 1
ATOM 918 C CA . GLU A 1 113 ? 13.972 -20.343 4.905 1.00 92.06 113 GLU A CA 1
ATOM 919 C C . GLU A 1 113 ? 13.688 -20.097 6.393 1.00 92.06 113 GLU A C 1
ATOM 921 O O . GLU A 1 113 ? 13.689 -21.034 7.195 1.00 92.06 113 GLU A O 1
ATOM 926 N N . ASN A 1 114 ? 13.449 -18.841 6.783 1.00 91.69 114 ASN A N 1
ATOM 927 C CA . ASN A 1 114 ? 13.380 -18.458 8.193 1.00 91.69 114 ASN A CA 1
ATOM 928 C C . ASN A 1 114 ? 11.971 -18.273 8.733 1.00 91.69 114 ASN A C 1
ATOM 930 O O . ASN A 1 114 ? 11.798 -18.400 9.944 1.00 91.69 114 ASN A O 1
ATOM 934 N N . VAL A 1 115 ? 10.995 -18.010 7.868 1.00 92.62 115 VAL A N 1
ATOM 935 C CA . VAL A 1 115 ? 9.610 -17.766 8.270 1.00 92.62 115 VAL A CA 1
ATOM 936 C C . VAL A 1 115 ? 8.691 -18.768 7.599 1.00 92.62 115 VAL A C 1
ATOM 938 O O . VAL A 1 115 ? 8.092 -19.589 8.288 1.00 92.62 115 VAL A O 1
ATOM 941 N N . TRP A 1 116 ? 8.612 -18.743 6.268 1.00 92.00 116 TRP A N 1
ATOM 942 C CA . TRP A 1 116 ? 7.582 -19.456 5.511 1.00 92.00 116 TRP A CA 1
ATOM 943 C C . TRP A 1 116 ? 7.531 -20.957 5.805 1.00 92.00 116 TRP A C 1
ATOM 945 O O . TRP A 1 116 ? 6.472 -21.486 6.136 1.00 92.00 116 TRP A O 1
ATOM 955 N N . LEU A 1 117 ? 8.684 -21.633 5.744 1.00 92.81 117 LEU A N 1
ATOM 956 C CA . LEU A 1 117 ? 8.794 -23.073 5.998 1.00 92.81 117 LEU A CA 1
ATOM 957 C C . LEU A 1 117 ? 8.566 -23.457 7.469 1.00 92.81 117 LEU A C 1
ATOM 959 O O . LEU A 1 117 ? 8.370 -24.633 7.767 1.00 92.81 117 LEU A O 1
ATOM 963 N N . LYS A 1 118 ? 8.623 -22.490 8.393 1.00 94.31 118 LYS A N 1
ATOM 964 C CA . LYS A 1 118 ? 8.522 -22.725 9.841 1.00 94.31 118 LYS A CA 1
ATOM 965 C C . LYS A 1 118 ? 7.134 -22.422 10.402 1.00 94.31 118 LYS A C 1
ATOM 967 O O . LYS A 1 118 ? 6.760 -22.993 11.424 1.00 94.31 118 LYS A O 1
ATOM 972 N N . ILE A 1 119 ? 6.376 -21.529 9.768 1.00 92.50 119 ILE A N 1
ATOM 973 C CA . ILE A 1 119 ? 4.992 -21.238 10.159 1.00 92.50 119 ILE A CA 1
ATOM 974 C C . ILE A 1 119 ? 4.040 -22.303 9.595 1.00 92.50 119 ILE A C 1
ATOM 976 O O . ILE A 1 119 ? 4.267 -22.863 8.525 1.00 92.50 119 ILE A O 1
ATOM 980 N N . ASN A 1 120 ? 2.955 -22.589 10.319 1.00 91.94 120 ASN A N 1
ATOM 981 C CA . ASN A 1 120 ? 1.949 -23.545 9.857 1.00 91.94 120 ASN A CA 1
ATOM 982 C C . ASN A 1 120 ? 1.280 -23.045 8.563 1.00 91.94 120 ASN A C 1
ATOM 984 O O . ASN A 1 120 ? 0.945 -21.864 8.463 1.00 91.94 120 ASN A O 1
ATOM 988 N N . ALA A 1 121 ? 1.024 -23.951 7.617 1.00 90.19 121 ALA A N 1
ATOM 989 C CA . ALA A 1 121 ? 0.361 -23.647 6.350 1.00 90.19 121 ALA A CA 1
ATOM 990 C C . ALA A 1 121 ? -1.000 -22.943 6.513 1.00 90.19 121 ALA A C 1
ATOM 992 O O . ALA A 1 121 ? -1.353 -22.089 5.701 1.00 90.19 121 ALA A O 1
ATOM 993 N N . CYS A 1 122 ? -1.753 -23.219 7.587 1.00 90.44 122 CYS A N 1
ATOM 994 C CA . CYS A 1 122 ? -3.016 -22.522 7.858 1.00 90.44 122 CYS A CA 1
ATOM 995 C C . CYS A 1 122 ? -2.842 -21.015 8.136 1.00 90.44 122 CYS A C 1
ATOM 997 O O . CYS A 1 122 ? -3.809 -20.260 8.045 1.00 90.44 122 CYS A O 1
ATOM 999 N N . TYR A 1 123 ? -1.618 -20.575 8.441 1.00 90.25 123 TYR A N 1
ATOM 1000 C CA . TYR A 1 123 ? -1.248 -19.184 8.694 1.00 90.25 123 TYR A CA 1
ATOM 1001 C C . TYR A 1 123 ? -0.530 -18.522 7.513 1.00 90.25 123 TYR A C 1
ATOM 1003 O O . TYR A 1 123 ? -0.176 -17.350 7.605 1.00 90.25 123 TYR A O 1
ATOM 1011 N N . HIS A 1 124 ? -0.318 -19.237 6.401 1.00 89.25 124 HIS A N 1
ATOM 1012 C CA . HIS A 1 124 ? 0.250 -18.641 5.186 1.00 89.25 124 HIS A CA 1
ATOM 1013 C C . HIS A 1 124 ? -0.733 -17.664 4.525 1.00 89.25 124 HIS A C 1
ATOM 1015 O O . HIS A 1 124 ? -0.327 -16.686 3.902 1.00 89.25 124 HIS A O 1
ATOM 1021 N N . ARG A 1 125 ? -2.042 -17.880 4.707 1.00 89.31 125 ARG A N 1
ATOM 1022 C CA . ARG A 1 125 ? -3.074 -17.054 4.079 1.00 89.31 125 ARG A CA 1
ATOM 1023 C C . ARG A 1 125 ? -3.045 -15.615 4.602 1.00 89.31 125 ARG A C 1
ATOM 1025 O O . ARG A 1 125 ? -3.135 -15.369 5.805 1.00 89.31 125 ARG A O 1
ATOM 1032 N N . ARG A 1 126 ? -3.004 -14.672 3.667 1.00 90.50 126 ARG A N 1
ATOM 1033 C CA . ARG A 1 126 ? -3.103 -13.233 3.916 1.00 90.50 126 ARG A CA 1
ATOM 1034 C C . ARG A 1 126 ? -4.556 -12.780 3.945 1.00 90.50 126 ARG A C 1
ATOM 1036 O O . ARG A 1 126 ? -5.423 -13.364 3.292 1.00 90.50 126 ARG A O 1
ATOM 1043 N N . GLU A 1 127 ? -4.812 -11.726 4.703 1.00 85.94 127 GLU A N 1
ATOM 1044 C CA . GLU A 1 127 ? -6.092 -11.035 4.719 1.00 85.94 127 GLU A CA 1
ATOM 1045 C C . GLU A 1 127 ? -6.370 -10.431 3.339 1.00 85.94 127 GLU A C 1
ATOM 1047 O O . GLU A 1 127 ? -5.487 -9.858 2.695 1.00 85.94 127 GLU A O 1
ATOM 1052 N N . MET A 1 128 ? -7.606 -10.595 2.869 1.00 87.19 128 MET A N 1
ATOM 1053 C CA . MET A 1 128 ? -8.041 -10.031 1.597 1.00 87.19 128 MET A CA 1
ATOM 1054 C C . MET A 1 128 ? -8.000 -8.506 1.672 1.00 87.19 128 MET A C 1
ATOM 1056 O O . MET A 1 128 ? -8.540 -7.904 2.600 1.00 87.19 128 MET A O 1
ATOM 1060 N N . ARG A 1 129 ? -7.421 -7.882 0.648 1.00 78.56 129 ARG A N 1
ATOM 1061 C CA . ARG A 1 129 ? -7.503 -6.439 0.439 1.00 78.56 129 ARG A CA 1
ATOM 1062 C C . ARG A 1 129 ? -8.293 -6.177 -0.827 1.00 78.56 129 ARG A C 1
ATOM 1064 O O . ARG A 1 129 ? -7.764 -6.341 -1.922 1.00 78.56 129 ARG A O 1
ATOM 1071 N N . ILE A 1 130 ? -9.543 -5.748 -0.666 1.00 78.81 130 ILE A N 1
ATOM 1072 C CA . ILE A 1 130 ? -10.329 -5.256 -1.797 1.00 78.81 130 ILE A CA 1
ATOM 1073 C C . ILE A 1 130 ? -9.583 -4.040 -2.348 1.00 78.81 130 ILE A C 1
ATOM 1075 O O . ILE A 1 130 ? -9.358 -3.064 -1.630 1.00 78.81 130 ILE A O 1
ATOM 1079 N N . GLN A 1 131 ? -9.123 -4.150 -3.589 1.00 82.12 131 GLN A N 1
ATOM 1080 C CA . GLN A 1 131 ? -8.555 -3.042 -4.339 1.00 82.12 131 GLN A CA 1
ATOM 1081 C C . GLN A 1 131 ? -9.458 -2.790 -5.532 1.00 82.12 131 GLN A C 1
ATOM 1083 O O . GLN A 1 131 ? -9.833 -3.713 -6.261 1.00 82.12 131 GLN A O 1
ATOM 1088 N N . GLU A 1 132 ? -9.814 -1.527 -5.677 1.00 86.69 132 GLU A N 1
ATOM 1089 C CA . GLU A 1 132 ? -10.563 -1.013 -6.801 1.00 86.69 132 GLU A CA 1
ATOM 1090 C C . GLU A 1 132 ? -9.577 -0.162 -7.599 1.00 86.69 132 GLU A C 1
ATOM 1092 O O . GLU A 1 132 ? -8.974 0.763 -7.052 1.00 86.69 132 GLU A O 1
ATOM 1097 N N . VAL A 1 133 ? -9.333 -0.543 -8.850 1.00 88.19 133 VAL A N 1
ATOM 1098 C CA . VAL A 1 133 ? -8.337 0.105 -9.717 1.00 88.19 133 VAL A CA 1
ATOM 1099 C C . VAL A 1 133 ? -8.956 0.413 -11.080 1.00 88.19 133 VAL A C 1
ATOM 1101 O O . VAL A 1 133 ? -9.948 -0.229 -11.450 1.00 88.19 133 VAL A O 1
ATOM 1104 N N . PRO A 1 134 ? -8.391 1.359 -11.850 1.00 90.62 134 PRO A N 1
ATOM 1105 C CA . PRO A 1 134 ? -8.822 1.597 -13.222 1.00 90.62 134 PRO A CA 1
ATOM 1106 C C . PRO A 1 134 ? -8.815 0.308 -14.049 1.00 90.62 134 PRO A C 1
ATOM 1108 O O . PRO A 1 134 ? -7.936 -0.546 -13.887 1.00 90.62 134 PRO A O 1
ATOM 1111 N N . GLU A 1 135 ? -9.769 0.168 -14.972 1.00 89.81 135 GLU A N 1
ATOM 1112 C CA . GLU A 1 135 ? -9.914 -1.048 -15.784 1.00 89.81 135 GLU A CA 1
ATOM 1113 C C . GLU A 1 135 ? -8.610 -1.416 -16.513 1.00 89.81 135 GLU A C 1
ATOM 1115 O O . GLU A 1 135 ? -8.204 -2.581 -16.546 1.00 89.81 135 GLU A O 1
ATOM 1120 N N . LYS A 1 136 ? -7.892 -0.404 -17.012 1.00 91.56 136 LYS A N 1
ATOM 1121 C CA . LYS A 1 136 ? -6.582 -0.564 -17.649 1.00 91.56 136 LYS A CA 1
ATOM 1122 C C . LYS A 1 136 ? -5.562 -1.261 -16.740 1.00 91.56 136 LYS A C 1
ATOM 1124 O O . LYS A 1 136 ? -4.861 -2.164 -17.198 1.00 91.56 136 LYS A O 1
ATOM 1129 N N . GLU A 1 137 ? -5.481 -0.875 -15.468 1.00 92.50 137 GLU A N 1
ATOM 1130 C CA . GLU A 1 137 ? -4.547 -1.468 -14.502 1.00 92.50 137 GLU A CA 1
ATOM 1131 C C . GLU A 1 137 ? -4.955 -2.892 -14.132 1.00 92.50 137 GLU A C 1
ATOM 1133 O O . GLU A 1 137 ? -4.114 -3.792 -14.107 1.00 92.50 137 GLU A O 1
ATOM 1138 N N . ARG A 1 138 ? -6.256 -3.134 -13.934 1.00 94.19 138 ARG A N 1
ATOM 1139 C CA . ARG A 1 138 ? -6.788 -4.484 -13.706 1.00 94.19 138 ARG A CA 1
ATOM 1140 C C . ARG A 1 138 ? -6.449 -5.418 -14.869 1.00 94.19 138 ARG A C 1
ATOM 1142 O O . ARG A 1 138 ? -5.989 -6.538 -14.649 1.00 94.19 138 ARG A O 1
ATOM 1149 N N . ASN A 1 139 ? -6.651 -4.962 -16.102 1.00 94.31 139 ASN A N 1
ATOM 1150 C CA . ASN A 1 139 ? -6.361 -5.746 -17.300 1.00 94.31 139 ASN A CA 1
ATOM 1151 C C . ASN A 1 139 ? -4.852 -6.019 -17.435 1.00 94.31 139 ASN A C 1
ATOM 1153 O O . ASN A 1 139 ? -4.459 -7.145 -17.748 1.00 94.31 139 ASN A O 1
ATOM 1157 N N . ALA A 1 140 ? -3.999 -5.037 -17.122 1.00 95.25 140 ALA A N 1
ATOM 1158 C CA . ALA A 1 140 ? -2.547 -5.216 -17.091 1.00 95.25 140 ALA A CA 1
ATOM 1159 C C . ALA A 1 140 ? -2.095 -6.212 -16.006 1.00 95.25 140 ALA A C 1
ATOM 1161 O O . ALA A 1 140 ? -1.244 -7.064 -16.272 1.00 95.25 140 ALA A O 1
ATOM 1162 N N . PHE A 1 141 ? -2.699 -6.163 -14.816 1.00 95.25 141 PHE A N 1
ATOM 1163 C CA . PHE A 1 141 ? -2.485 -7.133 -13.741 1.00 95.25 141 PHE A CA 1
ATOM 1164 C C . PHE A 1 141 ? -2.815 -8.561 -14.189 1.00 95.25 141 PHE A C 1
ATOM 1166 O O . PHE A 1 141 ? -1.961 -9.446 -14.100 1.00 95.25 141 PHE A O 1
ATOM 1173 N N . LEU A 1 142 ? -4.014 -8.784 -14.737 1.00 94.88 142 LEU A N 1
ATOM 1174 C CA . LEU A 1 142 ? -4.440 -10.106 -15.208 1.00 94.88 142 LEU A CA 1
ATOM 1175 C C . LEU A 1 142 ? -3.525 -10.629 -16.322 1.00 94.88 142 LEU A C 1
ATOM 1177 O O . LEU A 1 142 ? -3.109 -11.789 -16.299 1.00 94.88 142 LEU A O 1
ATOM 1181 N N . ALA A 1 143 ? -3.163 -9.766 -17.275 1.00 95.38 143 ALA A N 1
ATOM 1182 C CA . ALA A 1 143 ? -2.231 -10.116 -18.340 1.00 95.38 143 ALA A CA 1
ATOM 1183 C C . ALA A 1 143 ? -0.859 -10.532 -17.784 1.00 95.38 143 ALA A C 1
ATOM 1185 O O . ALA A 1 143 ? -0.299 -11.533 -18.238 1.00 95.38 143 ALA A O 1
ATOM 1186 N N . LYS A 1 144 ? -0.343 -9.817 -16.775 1.00 95.19 144 LYS A N 1
ATOM 1187 C CA . LYS A 1 144 ? 0.954 -10.116 -16.155 1.00 95.19 144 LYS A CA 1
ATOM 1188 C C . LYS A 1 144 ? 0.931 -11.428 -15.364 1.00 95.19 144 LYS A C 1
ATOM 1190 O O . LYS A 1 144 ? 1.837 -12.248 -15.518 1.00 95.19 144 LYS A O 1
ATOM 1195 N N . VAL A 1 145 ? -0.113 -11.679 -14.570 1.00 94.44 145 VAL A N 1
ATOM 1196 C CA . VAL A 1 145 ? -0.283 -12.957 -13.849 1.00 94.44 145 VAL A CA 1
ATOM 1197 C C . VAL A 1 145 ? -0.290 -14.134 -14.829 1.00 94.44 145 VAL A C 1
ATOM 1199 O O . VAL A 1 145 ? 0.450 -15.105 -14.638 1.00 94.44 145 VAL A O 1
ATOM 1202 N N . ASN A 1 146 ? -1.032 -14.001 -15.932 1.00 93.94 146 ASN A N 1
ATOM 1203 C CA . ASN A 1 146 ? -1.076 -15.006 -16.991 1.00 93.94 146 ASN A CA 1
ATOM 1204 C C . ASN A 1 146 ? 0.286 -15.197 -17.677 1.00 93.94 146 ASN A C 1
ATOM 1206 O O . ASN A 1 146 ? 0.711 -16.334 -17.896 1.00 93.94 146 ASN A O 1
ATOM 1210 N N . SER A 1 147 ? 1.014 -14.116 -17.988 1.00 93.75 147 SER A N 1
ATOM 1211 C CA . SER A 1 147 ? 2.316 -14.213 -18.666 1.00 93.75 147 SER A CA 1
ATOM 1212 C C . SER A 1 147 ? 3.387 -14.890 -17.812 1.00 93.75 147 SER A C 1
ATOM 1214 O O . SER A 1 147 ? 4.236 -15.609 -18.339 1.00 93.75 147 SER A O 1
ATOM 1216 N N . MET A 1 148 ? 3.329 -14.716 -16.489 1.00 92.44 148 MET A N 1
ATOM 1217 C CA . MET A 1 148 ? 4.229 -15.391 -15.547 1.00 92.44 148 MET A CA 1
ATOM 1218 C C . MET A 1 148 ? 3.941 -16.891 -15.389 1.00 92.44 148 MET A C 1
ATOM 1220 O O . MET A 1 148 ? 4.755 -17.605 -14.792 1.00 92.44 148 MET A O 1
ATOM 1224 N N . ARG A 1 149 ? 2.810 -17.371 -15.932 1.00 92.06 149 ARG A N 1
ATOM 1225 C CA . ARG A 1 149 ? 2.282 -18.731 -15.742 1.00 92.06 149 ARG A CA 1
ATOM 1226 C C . ARG A 1 149 ? 2.064 -19.067 -14.264 1.00 92.06 149 ARG A C 1
ATOM 1228 O O . ARG A 1 149 ? 2.348 -20.185 -13.834 1.00 92.06 149 ARG A O 1
ATOM 1235 N N . CYS A 1 150 ? 1.615 -18.084 -13.488 1.00 89.31 150 CYS A N 1
ATOM 1236 C CA . CYS A 1 150 ? 1.156 -18.314 -12.125 1.00 89.31 150 CYS A CA 1
ATOM 1237 C C . CYS A 1 150 ? -0.276 -18.849 -12.142 1.00 89.31 150 CYS A C 1
ATOM 1239 O O . CYS A 1 150 ? -1.038 -18.567 -13.065 1.00 89.31 150 CYS A O 1
ATOM 1241 N N . ASP A 1 151 ? -0.644 -19.586 -11.098 1.00 91.62 151 ASP A N 1
ATOM 1242 C CA . ASP A 1 151 ? -2.045 -19.901 -10.853 1.00 91.62 151 ASP A CA 1
ATOM 1243 C C . ASP A 1 151 ? -2.785 -18.615 -10.458 1.00 91.62 151 ASP A C 1
ATOM 1245 O O . ASP A 1 151 ? -2.370 -17.919 -9.525 1.00 91.62 151 ASP A O 1
ATOM 1249 N N . ILE A 1 152 ? -3.862 -18.282 -11.171 1.00 91.19 152 ILE A N 1
ATOM 1250 C CA . ILE A 1 152 ? -4.686 -17.112 -10.852 1.00 91.19 152 ILE A CA 1
ATOM 1251 C C . ILE A 1 152 ? -5.291 -17.241 -9.449 1.00 91.19 152 ILE A C 1
ATOM 1253 O O . ILE A 1 152 ? -5.434 -16.242 -8.745 1.00 91.19 152 ILE A O 1
ATOM 1257 N N . ASP A 1 153 ? -5.518 -18.471 -8.978 1.00 93.38 153 ASP A N 1
ATOM 1258 C CA . ASP A 1 153 ? -6.034 -18.737 -7.640 1.00 93.38 153 ASP A CA 1
ATOM 1259 C C . ASP A 1 153 ? -5.029 -18.392 -6.533 1.00 93.38 153 ASP A C 1
ATOM 1261 O O . ASP A 1 153 ? -5.423 -18.264 -5.370 1.00 93.38 153 ASP A O 1
ATOM 1265 N N . ALA A 1 154 ? -3.758 -18.138 -6.862 1.00 93.44 154 ALA A N 1
ATOM 1266 C CA . ALA A 1 154 ? -2.784 -17.584 -5.923 1.00 93.44 154 ALA A CA 1
ATOM 1267 C C . ALA A 1 154 ? -3.022 -16.093 -5.612 1.00 93.44 154 ALA A C 1
ATOM 1269 O O . ALA A 1 154 ? -2.386 -15.558 -4.697 1.00 93.44 154 ALA A O 1
ATOM 1270 N N . PHE A 1 155 ? -3.937 -15.425 -6.325 1.00 94.62 155 PHE A N 1
ATOM 1271 C CA . PHE A 1 155 ? -4.254 -14.006 -6.173 1.00 94.62 155 PHE A CA 1
ATOM 1272 C C . PHE A 1 155 ? -5.733 -13.780 -5.845 1.00 94.62 155 PHE A C 1
ATOM 1274 O O . PHE A 1 155 ? -6.614 -14.550 -6.226 1.00 94.62 155 PHE A O 1
ATOM 1281 N N . TRP A 1 156 ? -6.011 -12.747 -5.060 1.00 93.56 156 TRP A N 1
ATOM 1282 C CA . TRP A 1 156 ? -7.351 -12.216 -4.843 1.00 93.56 156 TRP A CA 1
ATOM 1283 C C . TRP A 1 156 ? -7.833 -11.443 -6.076 1.00 93.56 156 TRP A C 1
ATOM 1285 O O . TRP A 1 156 ? -7.029 -10.906 -6.841 1.00 93.56 156 TRP A O 1
ATOM 1295 N N . ASP A 1 157 ? -9.152 -11.380 -6.250 1.00 91.12 157 ASP A N 1
ATOM 1296 C CA . ASP A 1 157 ? -9.759 -10.658 -7.363 1.00 91.12 157 ASP A CA 1
ATOM 1297 C C . ASP A 1 157 ? -9.610 -9.143 -7.200 1.00 91.12 157 ASP A C 1
ATOM 1299 O O . ASP A 1 157 ? -9.816 -8.582 -6.121 1.00 91.12 157 ASP A O 1
ATOM 1303 N N . VAL A 1 158 ? -9.325 -8.476 -8.317 1.00 89.56 158 VAL A N 1
ATOM 1304 C CA . VAL A 1 158 ? -9.274 -7.016 -8.420 1.00 89.56 158 VAL A CA 1
ATOM 1305 C C . VAL A 1 158 ? -10.559 -6.514 -9.065 1.00 89.56 158 VAL A C 1
ATOM 1307 O O . VAL A 1 158 ? -10.951 -6.991 -10.138 1.00 89.56 158 VAL A O 1
ATOM 1310 N N . LYS A 1 159 ? -11.204 -5.532 -8.433 1.00 88.12 159 LYS A N 1
ATOM 1311 C CA . LYS A 1 159 ? -12.393 -4.876 -8.982 1.00 88.12 159 LYS A CA 1
ATOM 1312 C C . LYS A 1 159 ? -11.976 -3.727 -9.897 1.00 88.12 159 LYS A C 1
ATOM 1314 O O . LYS A 1 159 ? -11.081 -2.959 -9.550 1.00 88.12 159 LYS A O 1
ATOM 1319 N N . SER A 1 160 ? -12.613 -3.620 -11.060 1.00 86.94 160 SER A N 1
ATOM 1320 C CA . SER A 1 160 ? -12.503 -2.427 -11.899 1.00 86.94 160 SER A CA 1
ATOM 1321 C C . SER A 1 160 ? -13.412 -1.336 -11.350 1.00 86.94 160 SER A C 1
ATOM 1323 O O . SER A 1 160 ? -14.545 -1.622 -10.965 1.00 86.94 160 SER A O 1
ATOM 1325 N N . ILE A 1 161 ? -12.916 -0.105 -11.345 1.00 83.50 161 ILE A N 1
ATOM 1326 C CA . ILE A 1 161 ? -13.764 1.085 -11.287 1.00 83.50 161 ILE A CA 1
ATOM 1327 C C . ILE A 1 161 ? -13.967 1.525 -12.733 1.00 83.50 161 ILE A C 1
ATOM 1329 O O . ILE A 1 161 ? -12.979 1.687 -13.457 1.00 83.50 161 ILE A O 1
ATOM 1333 N N . ASP A 1 162 ? -15.221 1.688 -13.152 1.00 74.06 162 ASP A N 1
ATOM 1334 C CA . ASP A 1 162 ? -15.519 2.300 -14.444 1.00 74.06 162 ASP A CA 1
ATOM 1335 C C . ASP A 1 162 ? -14.954 3.725 -14.416 1.00 74.06 162 ASP A C 1
ATOM 1337 O O . ASP A 1 162 ? -15.245 4.503 -13.503 1.00 74.06 162 ASP A O 1
ATOM 1341 N N . GLU A 1 163 ? -14.105 4.075 -15.387 1.00 57.69 163 GLU A N 1
ATOM 1342 C CA . GLU A 1 163 ? -13.416 5.375 -15.408 1.00 57.69 163 GLU A CA 1
ATOM 1343 C C . GLU A 1 163 ? -14.416 6.554 -15.348 1.00 57.69 163 GLU A C 1
ATOM 1345 O O . GLU A 1 163 ? -14.088 7.623 -14.826 1.00 57.69 163 GLU A O 1
ATOM 1350 N N . GLU A 1 164 ? -15.669 6.330 -15.764 1.00 54.03 164 GLU A N 1
ATOM 1351 C CA . GLU A 1 164 ? -16.782 7.282 -15.673 1.00 54.03 164 GLU A CA 1
ATOM 1352 C C . GLU A 1 164 ? -17.225 7.605 -14.230 1.00 54.03 164 GLU A C 1
ATOM 1354 O O . GLU A 1 164 ? -17.591 8.749 -13.962 1.00 54.03 164 GLU A O 1
ATOM 1359 N N . GLU A 1 165 ? -17.115 6.682 -13.263 1.00 48.53 165 GLU A N 1
ATOM 1360 C CA . GLU A 1 165 ? -17.399 6.977 -11.843 1.00 48.53 165 GLU A CA 1
ATOM 1361 C C . GLU A 1 165 ? -16.245 7.727 -11.157 1.00 48.53 165 GLU A C 1
ATOM 1363 O O . GLU A 1 165 ? -16.439 8.408 -10.145 1.00 48.53 165 GLU A O 1
ATOM 1368 N N . THR A 1 166 ? -15.042 7.679 -11.739 1.00 45.91 166 THR A N 1
ATOM 1369 C CA . THR A 1 166 ? -13.895 8.488 -11.294 1.00 45.91 166 THR A CA 1
ATOM 1370 C C . THR A 1 166 ? -13.838 9.880 -11.911 1.00 45.91 166 THR A C 1
ATOM 1372 O O . THR A 1 166 ? -12.897 10.626 -11.622 1.00 45.91 166 THR A O 1
ATOM 1375 N N . ALA A 1 167 ? -14.881 10.309 -12.634 1.00 44.69 167 ALA A N 1
ATOM 1376 C CA . ALA A 1 167 ? -15.173 11.726 -12.842 1.00 44.69 167 ALA A CA 1
ATOM 1377 C C . ALA A 1 167 ? -15.587 12.401 -11.514 1.00 44.69 167 ALA A C 1
ATOM 1379 O O . ALA A 1 167 ? -16.592 13.102 -11.411 1.00 44.69 167 ALA A O 1
ATOM 1380 N N . GLN A 1 168 ? -14.777 12.223 -10.466 1.00 45.47 168 GLN A N 1
ATOM 1381 C CA . GL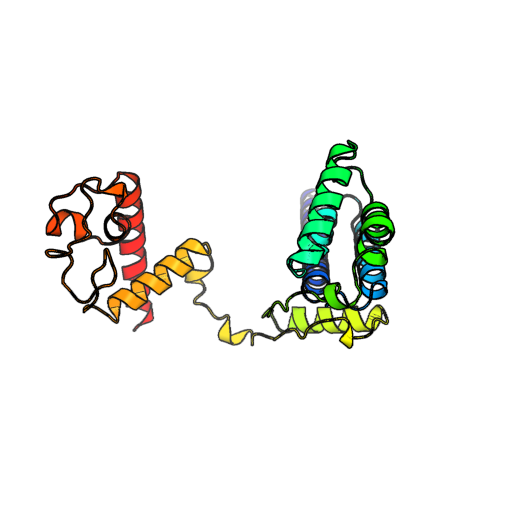N A 1 168 ? -14.627 13.218 -9.427 1.00 45.47 168 GLN A CA 1
ATOM 1382 C C . GLN A 1 168 ? -14.346 14.534 -10.146 1.00 45.47 168 GLN A C 1
ATOM 1384 O O . GLN A 1 168 ? -13.358 14.634 -10.877 1.00 45.47 168 GLN A O 1
ATOM 1389 N N . ASP A 1 169 ? -15.245 15.507 -9.963 1.00 46.97 169 ASP A N 1
ATOM 1390 C CA . ASP A 1 169 ? -15.121 16.869 -10.480 1.00 46.97 169 ASP A CA 1
ATOM 1391 C C . ASP A 1 169 ? -13.633 17.271 -10.449 1.00 46.97 169 ASP A C 1
ATOM 1393 O O . ASP A 1 169 ? -13.036 17.248 -9.363 1.00 46.97 169 ASP A O 1
ATOM 1397 N N . PRO A 1 170 ? -12.992 17.578 -11.597 1.00 47.53 170 PRO A N 1
ATOM 1398 C CA . PRO A 1 170 ? -11.546 17.809 -11.694 1.00 47.53 170 PRO A CA 1
ATOM 1399 C C . PRO A 1 170 ? -11.020 18.894 -10.736 1.00 47.53 170 PRO A C 1
ATOM 1401 O O . PRO A 1 170 ? -9.810 19.042 -10.553 1.00 47.53 170 PRO A O 1
ATOM 1404 N N . LYS A 1 171 ? -11.914 19.625 -10.063 1.00 53.78 171 LYS A N 1
ATOM 1405 C CA . LYS A 1 171 ? -11.624 20.556 -8.969 1.00 53.78 171 LYS A CA 1
ATOM 1406 C C . LYS A 1 171 ? -11.216 19.895 -7.640 1.00 53.78 171 LYS A C 1
ATOM 1408 O O . LYS A 1 171 ? -10.560 20.564 -6.846 1.00 53.78 171 LYS A O 1
ATOM 1413 N N . ASN A 1 172 ? -11.532 18.617 -7.398 1.00 47.94 172 ASN A N 1
ATOM 1414 C CA . ASN A 1 172 ? -11.206 17.896 -6.152 1.00 47.94 172 ASN A CA 1
ATOM 1415 C C . ASN A 1 172 ? -9.931 17.037 -6.223 1.00 47.94 172 ASN A C 1
ATOM 1417 O O . ASN A 1 172 ? -9.500 16.511 -5.197 1.00 47.94 172 ASN A O 1
ATOM 1421 N N . LYS A 1 173 ? -9.281 16.952 -7.394 1.00 44.97 173 LYS A N 1
ATOM 1422 C CA . LYS A 1 173 ? -8.057 16.157 -7.634 1.00 44.97 173 LYS A CA 1
ATOM 1423 C C . LYS A 1 173 ? -6.868 16.539 -6.732 1.00 44.97 173 LYS A C 1
ATOM 1425 O O . LYS A 1 173 ? -5.913 15.782 -6.610 1.00 44.97 173 LYS A O 1
ATOM 1430 N N . TRP A 1 174 ? -6.929 17.705 -6.089 1.00 47.09 174 TRP A N 1
ATOM 1431 C CA . TRP A 1 174 ? -5.863 18.247 -5.241 1.00 47.09 174 TRP A CA 1
ATOM 1432 C C . TRP A 1 174 ? -6.103 18.079 -3.741 1.00 47.09 174 TRP A C 1
ATOM 1434 O O . TRP A 1 174 ? -5.274 18.533 -2.956 1.00 47.09 174 TRP A O 1
ATOM 1444 N N . LEU A 1 175 ? -7.223 17.473 -3.337 1.00 55.00 175 LEU A N 1
ATOM 1445 C CA . LEU A 1 175 ? -7.504 17.261 -1.924 1.00 55.00 175 LEU A CA 1
ATOM 1446 C C . LEU A 1 175 ? -6.779 16.004 -1.434 1.00 55.00 175 LEU A C 1
ATOM 1448 O O . LEU A 1 175 ? -7.040 14.902 -1.912 1.00 55.00 175 LEU A O 1
ATOM 1452 N N . VAL A 1 176 ? -5.873 16.162 -0.466 1.00 71.06 176 VAL A N 1
ATOM 1453 C CA . VAL A 1 176 ? -5.198 15.028 0.195 1.00 71.06 176 VAL A CA 1
ATOM 1454 C C . VAL A 1 176 ? -6.263 14.162 0.892 1.00 71.06 176 VAL A C 1
ATOM 1456 O O . VAL A 1 176 ? -7.303 14.682 1.291 1.00 71.06 176 VAL A O 1
ATOM 1459 N N . SER A 1 177 ? -6.038 12.859 1.101 1.00 71.81 177 SER A N 1
ATOM 1460 C CA . SER A 1 177 ? -7.031 11.935 1.698 1.00 71.81 177 SER A CA 1
ATOM 1461 C C . SER A 1 177 ? -7.685 12.455 2.992 1.00 71.81 177 SER A C 1
ATOM 1463 O O . SER A 1 177 ? -8.865 12.213 3.242 1.00 71.81 177 SER A O 1
ATOM 1465 N N . ALA A 1 178 ? -6.947 13.219 3.805 1.00 70.44 178 ALA A N 1
ATOM 1466 C CA . ALA A 1 178 ? -7.474 13.877 5.003 1.00 70.44 178 ALA A CA 1
ATOM 1467 C C . ALA A 1 178 ? -8.515 14.971 4.689 1.00 70.44 178 ALA A C 1
ATOM 1469 O O . ALA A 1 178 ? -9.508 15.110 5.400 1.00 70.44 178 ALA A O 1
ATOM 1470 N N . GLU A 1 179 ? -8.310 15.736 3.619 1.00 74.94 179 GLU A N 1
ATOM 1471 C CA . GLU A 1 179 ? -9.241 16.765 3.159 1.00 74.94 179 GLU A CA 1
ATOM 1472 C C . GLU A 1 179 ? -10.492 16.133 2.539 1.00 74.94 179 GLU A C 1
ATOM 1474 O O . GLU A 1 179 ? -11.595 16.594 2.815 1.00 74.94 179 GLU A O 1
ATOM 1479 N N . GLN A 1 180 ? -10.353 15.028 1.798 1.00 74.94 180 GLN A N 1
ATOM 1480 C CA . GLN A 1 180 ? -11.500 14.252 1.306 1.00 74.94 180 GLN A CA 1
ATOM 1481 C C . GLN A 1 180 ? -12.355 13.704 2.461 1.00 74.94 180 GLN A C 1
ATOM 1483 O O . GLN A 1 180 ? -13.580 13.847 2.448 1.00 74.94 180 GLN A O 1
ATOM 1488 N N . MET A 1 181 ? -11.720 13.145 3.500 1.00 77.69 181 MET A N 1
ATOM 1489 C CA . MET A 1 181 ? -12.415 12.719 4.722 1.00 77.69 181 MET A CA 1
ATOM 1490 C C . MET A 1 181 ? -13.132 13.884 5.408 1.00 77.69 181 MET A C 1
ATOM 1492 O O . MET A 1 181 ? -14.306 13.760 5.757 1.00 77.69 181 MET A O 1
ATOM 1496 N N . MET A 1 182 ? -12.457 15.027 5.565 1.00 84.62 182 MET A N 1
ATOM 1497 C CA . MET A 1 182 ? -13.052 16.222 6.166 1.00 84.62 182 MET A CA 1
ATOM 1498 C C . MET A 1 182 ? -14.253 16.720 5.354 1.00 84.62 182 MET A C 1
ATOM 1500 O O . MET A 1 182 ? -15.287 17.045 5.925 1.00 84.62 182 MET A O 1
ATOM 1504 N N . MET A 1 183 ? -14.163 16.726 4.025 1.00 82.19 183 MET A N 1
ATOM 1505 C CA . MET A 1 183 ? -15.263 17.126 3.145 1.00 82.19 183 MET A CA 1
ATOM 1506 C C . MET A 1 183 ? -16.469 16.188 3.256 1.00 82.19 183 MET A C 1
ATOM 1508 O O . MET A 1 183 ? -17.600 16.653 3.391 1.00 82.19 183 MET A O 1
ATOM 1512 N N . SER A 1 184 ? -16.241 14.872 3.264 1.00 83.38 184 SER A N 1
ATOM 1513 C CA . SER A 1 184 ? -17.301 13.877 3.486 1.00 83.38 184 SER A CA 1
ATOM 1514 C C . SER A 1 184 ? -17.980 14.066 4.848 1.00 83.38 184 SER A C 1
ATOM 1516 O O . SER A 1 184 ? -19.212 14.061 4.966 1.00 83.38 184 SER A O 1
ATOM 1518 N N . PHE A 1 185 ? -17.178 14.331 5.878 1.00 88.81 185 PHE A N 1
ATOM 1519 C CA . PHE A 1 185 ? -17.666 14.632 7.214 1.00 88.81 185 PHE A CA 1
ATOM 1520 C C . PHE A 1 185 ? -18.513 15.920 7.249 1.00 88.81 185 PHE A C 1
ATOM 1522 O O . PHE A 1 185 ? -19.641 15.898 7.742 1.00 88.81 185 PHE A O 1
ATOM 1529 N N . LEU A 1 186 ? -18.038 17.023 6.659 1.00 88.62 186 LEU A N 1
ATOM 1530 C CA . LEU A 1 186 ? -18.777 18.292 6.586 1.00 88.62 186 LEU A CA 1
ATOM 1531 C C . LEU A 1 186 ? -20.107 18.148 5.833 1.00 88.62 186 LEU A C 1
ATOM 1533 O O . LEU A 1 186 ? -21.134 18.650 6.291 1.00 88.62 186 LEU A O 1
ATOM 1537 N N . ASN A 1 187 ? -20.115 17.408 4.721 1.00 86.12 187 ASN A N 1
ATOM 1538 C CA . ASN A 1 187 ? -21.336 17.095 3.977 1.00 86.12 187 ASN A CA 1
ATOM 1539 C C . ASN A 1 187 ? -22.338 16.305 4.822 1.00 86.12 187 ASN A C 1
ATOM 1541 O O . ASN A 1 187 ? -23.540 16.580 4.791 1.00 86.12 187 ASN A O 1
ATOM 1545 N N . THR A 1 188 ? -21.847 15.355 5.617 1.00 90.00 188 THR A N 1
ATOM 1546 C CA . THR A 1 188 ? -22.680 14.593 6.553 1.00 90.00 188 THR A CA 1
ATOM 1547 C C . THR A 1 188 ? -23.298 15.510 7.606 1.00 90.00 188 THR A C 1
ATOM 1549 O O . THR A 1 188 ? -24.511 15.467 7.807 1.00 90.00 188 THR A O 1
ATOM 1552 N N . MET A 1 189 ? -22.502 16.393 8.218 1.00 92.62 189 MET A N 1
ATOM 1553 C CA . MET A 1 189 ? -22.992 17.350 9.217 1.00 92.62 189 MET A CA 1
ATOM 1554 C C . MET A 1 189 ? -24.026 18.320 8.639 1.00 92.62 189 MET A C 1
ATOM 1556 O O . MET A 1 189 ? -25.022 18.620 9.291 1.00 92.62 189 MET A O 1
ATOM 1560 N N . ARG A 1 190 ? -23.859 18.752 7.385 1.00 88.00 190 ARG A N 1
ATOM 1561 C CA . ARG A 1 190 ? -24.831 19.617 6.703 1.00 88.00 190 ARG A CA 1
ATOM 1562 C C . ARG A 1 190 ? -26.173 18.923 6.460 1.00 88.00 190 ARG A C 1
ATOM 1564 O O . ARG A 1 190 ? -27.219 19.549 6.600 1.00 88.00 190 ARG A O 1
ATOM 1571 N N . ARG A 1 191 ? -26.152 17.631 6.118 1.00 89.38 191 ARG A N 1
ATOM 1572 C CA . ARG A 1 191 ? -27.365 16.808 5.950 1.00 89.38 191 ARG A CA 1
ATOM 1573 C C . ARG A 1 191 ? -28.009 16.418 7.284 1.00 89.38 191 ARG A C 1
ATOM 1575 O O . ARG A 1 191 ? -29.154 15.973 7.296 1.00 89.38 191 ARG A O 1
ATOM 1582 N N . ARG A 1 192 ? -27.285 16.567 8.395 1.00 94.69 192 ARG A N 1
ATOM 1583 C CA . ARG A 1 192 ? -27.702 16.193 9.752 1.00 94.69 192 ARG A CA 1
ATOM 1584 C C . ARG A 1 192 ? -27.530 17.362 10.730 1.00 94.69 192 ARG A C 1
ATOM 1586 O O . ARG A 1 192 ? -26.760 17.251 11.685 1.00 94.69 192 ARG A O 1
ATOM 1593 N N . PRO A 1 193 ? -28.264 18.476 10.529 1.00 95.38 193 PRO A N 1
ATOM 1594 C CA . PRO A 1 193 ? -28.176 19.647 11.405 1.00 95.38 193 PRO A CA 1
ATOM 1595 C C . PRO A 1 193 ? -28.687 19.372 12.830 1.00 95.38 193 PRO A C 1
ATOM 1597 O O . PRO A 1 193 ? -28.509 20.204 13.713 1.00 95.38 193 PRO A O 1
ATOM 1600 N N . ASP A 1 194 ? -29.315 18.214 13.063 1.00 95.69 194 ASP A N 1
ATOM 1601 C CA . ASP A 1 194 ? -29.707 17.727 14.386 1.00 95.69 194 ASP A CA 1
ATOM 1602 C C . ASP A 1 194 ? -28.516 17.277 15.250 1.00 95.69 194 ASP A C 1
ATOM 1604 O O . ASP A 1 194 ? -28.677 17.099 16.459 1.00 95.69 194 ASP A O 1
ATOM 1608 N N . LEU A 1 195 ? -27.339 17.067 14.650 1.00 97.06 195 LEU A N 1
ATOM 1609 C CA . LEU A 1 195 ? -26.151 16.573 15.339 1.00 97.06 195 LEU A CA 1
ATOM 1610 C C . LEU A 1 195 ? -25.212 17.710 15.752 1.00 97.06 195 LEU A C 1
ATOM 1612 O O . LEU A 1 195 ? -24.916 18.629 14.991 1.00 97.06 195 LEU A O 1
ATOM 1616 N N . CYS A 1 196 ? -24.665 17.599 16.957 1.00 97.38 196 CYS A N 1
ATOM 1617 C CA . CYS A 1 196 ? -23.669 18.514 17.482 1.00 97.38 196 CYS A CA 1
ATOM 1618 C C . CYS A 1 196 ? -22.348 18.393 16.716 1.00 97.38 19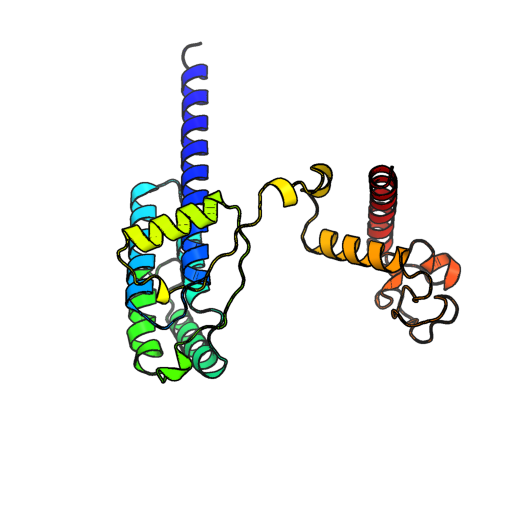6 CYS A C 1
ATOM 1620 O O . CYS A 1 196 ? -21.769 17.311 16.635 1.00 97.38 196 CYS A O 1
ATOM 1622 N N . THR A 1 197 ? -21.787 19.515 16.272 1.00 96.44 197 THR A N 1
ATOM 1623 C CA . THR A 1 197 ? -20.478 19.562 15.601 1.00 96.44 197 THR A CA 1
ATOM 1624 C C . THR A 1 197 ? -19.303 19.174 16.514 1.00 96.44 197 THR A C 1
ATOM 1626 O O . THR A 1 197 ? -18.219 18.835 16.047 1.00 96.44 197 THR A O 1
ATOM 1629 N N . ASN A 1 198 ? -19.463 19.154 17.835 1.00 97.38 198 ASN A N 1
ATOM 1630 C CA . ASN A 1 198 ? -18.360 18.755 18.711 1.00 97.38 198 ASN A CA 1
ATOM 1631 C C . ASN A 1 198 ? -18.335 17.250 19.010 1.00 97.38 198 ASN A C 1
ATOM 1633 O O . ASN A 1 198 ? -17.278 16.636 18.930 1.00 97.38 198 ASN A O 1
ATOM 1637 N N . CYS A 1 199 ? -19.481 16.653 19.347 1.00 96.81 199 CYS A N 1
ATOM 1638 C CA . CYS A 1 199 ? -19.552 15.259 19.809 1.00 96.81 199 CYS A CA 1
ATOM 1639 C C . CYS A 1 199 ? -20.491 14.356 18.998 1.00 96.81 199 CYS A C 1
ATOM 1641 O O . CYS A 1 199 ? -20.651 13.192 19.352 1.00 96.81 199 CYS A O 1
ATOM 1643 N N . LEU A 1 200 ? -21.133 14.879 17.948 1.00 96.62 200 LEU A N 1
ATOM 1644 C CA . LEU A 1 200 ? -22.063 14.157 17.069 1.00 96.62 200 LEU A CA 1
ATOM 1645 C C . LEU A 1 200 ? -23.344 13.642 17.757 1.00 96.62 200 LEU A C 1
ATOM 1647 O O . LEU A 1 200 ? -24.087 12.859 17.172 1.00 96.62 200 LEU A O 1
ATOM 1651 N N . GLY A 1 201 ? -23.629 14.083 18.988 1.00 96.94 201 GLY A N 1
ATOM 1652 C CA . GLY A 1 201 ? -24.878 13.796 19.702 1.00 96.94 201 GLY A CA 1
ATOM 1653 C C . GLY A 1 201 ? -26.049 14.672 19.243 1.00 96.94 201 GLY A C 1
ATOM 1654 O O . GLY A 1 201 ? -25.843 15.721 18.639 1.00 96.94 201 GLY A O 1
ATOM 1655 N N . LYS A 1 202 ? -27.289 14.272 19.556 1.00 97.44 202 LYS A N 1
ATOM 1656 C CA . LYS A 1 202 ? -28.512 15.025 19.209 1.00 97.44 202 LYS A CA 1
ATOM 1657 C C . LYS A 1 202 ? -28.770 16.192 20.163 1.00 97.44 202 LYS A C 1
ATOM 1659 O O . LYS A 1 202 ? -29.616 16.100 21.051 1.00 97.44 202 LYS A O 1
ATOM 1664 N N . HIS A 1 203 ? -28.013 17.266 20.005 1.00 96.94 203 HIS A N 1
ATOM 1665 C CA . HIS A 1 203 ? -28.205 18.522 20.723 1.00 96.94 203 HIS A CA 1
ATOM 1666 C C . HIS A 1 203 ? -27.455 19.653 20.010 1.00 96.94 203 HIS A C 1
ATOM 1668 O O . HIS A 1 203 ? -26.545 19.420 19.215 1.00 96.94 203 HIS A O 1
ATOM 1674 N N . GLU A 1 204 ? -27.782 20.899 20.340 1.00 97.19 204 GLU A N 1
ATOM 1675 C CA . GLU A 1 204 ? -27.038 22.046 19.826 1.00 97.19 204 GLU A CA 1
ATOM 1676 C C . GLU A 1 204 ? -25.617 22.099 20.408 1.00 97.19 204 GLU A C 1
ATOM 1678 O O . GLU A 1 204 ? -25.361 21.656 21.533 1.00 97.19 204 GLU A O 1
ATOM 1683 N N . LEU A 1 205 ? -24.682 22.701 19.665 1.00 96.94 205 LEU A N 1
ATOM 1684 C CA . LEU A 1 205 ? -23.316 22.935 20.143 1.00 96.94 205 LEU A CA 1
ATOM 1685 C C . LEU A 1 205 ? -23.296 23.736 21.455 1.00 96.94 205 LEU A C 1
ATOM 1687 O O . LEU A 1 205 ? -22.502 23.435 22.337 1.00 96.94 205 LEU A O 1
ATOM 1691 N N . LYS A 1 206 ? -24.205 24.706 21.619 1.00 96.44 206 LYS A N 1
ATOM 1692 C CA . LYS A 1 206 ? -24.266 25.598 22.789 1.00 96.44 206 LYS A CA 1
ATOM 1693 C C . LYS A 1 206 ? -24.440 24.864 24.122 1.00 96.44 206 LYS A C 1
ATOM 1695 O O . LYS A 1 206 ? -23.971 25.346 25.147 1.00 96.44 206 LYS A O 1
ATOM 1700 N N . VAL A 1 207 ? -25.123 23.724 24.102 1.00 97.25 207 VAL A N 1
ATOM 1701 C CA . VAL A 1 207 ? -25.450 22.915 25.288 1.00 97.25 207 VAL A CA 1
ATOM 1702 C C . VAL A 1 207 ? -24.660 21.603 25.319 1.00 97.25 207 VAL A C 1
ATOM 1704 O O . VAL A 1 207 ? -25.011 20.686 26.056 1.00 97.25 207 VAL A O 1
ATOM 1707 N N . CYS A 1 208 ? -23.611 21.482 24.499 1.00 97.44 208 CYS A N 1
ATOM 1708 C CA . CYS A 1 208 ? -22.822 20.263 24.419 1.00 97.44 208 CYS A CA 1
ATOM 1709 C C . CYS A 1 208 ? -22.080 20.009 25.744 1.00 97.44 208 CYS A C 1
ATOM 1711 O O . CYS A 1 208 ? -21.249 20.833 26.132 1.00 97.44 208 CYS A O 1
ATOM 1713 N N . PRO A 1 209 ? -22.307 18.859 26.411 1.00 97.25 209 PRO A N 1
ATOM 1714 C CA . PRO A 1 209 ? -21.646 18.544 27.680 1.00 97.25 209 PRO A CA 1
ATOM 1715 C C . PRO A 1 209 ? -20.155 18.220 27.511 1.00 97.25 209 PRO A C 1
ATOM 1717 O O . PRO A 1 209 ? -19.406 18.236 28.480 1.00 97.25 209 PRO A O 1
ATOM 1720 N N . ASN A 1 210 ? -19.716 17.951 26.278 1.00 97.31 210 ASN A N 1
ATOM 1721 C CA . ASN A 1 210 ? -18.348 17.546 25.952 1.00 97.31 210 ASN A CA 1
ATOM 1722 C C . ASN A 1 210 ? -17.491 18.717 25.445 1.00 97.31 210 ASN A C 1
ATOM 1724 O O . ASN A 1 210 ? -16.520 18.495 24.721 1.00 97.31 210 ASN A O 1
ATOM 1728 N N . ILE A 1 211 ? -17.862 19.965 25.753 1.00 97.31 211 ILE A N 1
ATOM 1729 C CA . ILE A 1 211 ? -17.016 21.116 25.428 1.00 97.31 211 ILE A CA 1
ATOM 1730 C C . ILE A 1 211 ? -15.871 21.186 26.438 1.00 97.31 211 ILE A C 1
ATOM 1732 O O . ILE A 1 211 ? -16.067 21.537 27.600 1.00 97.31 211 ILE A O 1
ATOM 1736 N N . HIS A 1 212 ? -14.663 20.885 25.976 1.00 97.50 212 HIS A N 1
ATOM 1737 C CA . HIS A 1 212 ? -13.462 20.927 26.797 1.00 97.50 212 HIS A CA 1
ATOM 1738 C C . HIS A 1 212 ? -13.019 22.372 27.078 1.00 97.50 212 HIS A C 1
ATOM 1740 O O . HIS A 1 212 ? -13.260 23.277 26.268 1.00 97.50 212 HIS A O 1
ATOM 1746 N N . GLU A 1 213 ? -12.344 22.607 28.209 1.00 95.12 213 GLU A N 1
ATOM 1747 C CA . GLU A 1 213 ? -11.836 23.937 28.560 1.00 95.12 213 GLU A CA 1
ATOM 1748 C C . GLU A 1 213 ? -10.854 24.469 27.515 1.00 95.12 213 GLU A C 1
ATOM 1750 O O . GLU A 1 213 ? -11.063 25.564 26.980 1.00 95.12 213 GLU A O 1
ATOM 1755 N N . ASP A 1 214 ? -9.853 23.648 27.191 1.00 94.69 214 ASP A N 1
ATOM 1756 C CA . ASP A 1 214 ? -8.912 23.859 26.095 1.00 94.69 214 ASP A CA 1
ATOM 1757 C C . ASP A 1 214 ? -9.606 23.717 24.731 1.00 94.69 214 ASP A C 1
ATOM 1759 O O . ASP A 1 214 ? -10.072 22.640 24.346 1.00 94.69 214 ASP A O 1
ATOM 1763 N N . ALA A 1 215 ? -9.642 24.814 23.972 1.00 92.88 215 ALA A N 1
ATOM 1764 C CA . ALA A 1 215 ? -10.244 24.865 22.646 1.00 92.88 215 ALA A CA 1
ATOM 1765 C C . ALA A 1 215 ? -9.596 23.885 21.653 1.00 92.88 215 ALA A C 1
ATOM 1767 O O . ALA A 1 215 ? -10.288 23.417 20.754 1.00 92.88 215 ALA A O 1
ATOM 1768 N N . ALA A 1 216 ? -8.313 23.536 21.811 1.00 90.94 216 ALA A N 1
ATOM 1769 C CA . ALA A 1 216 ? -7.632 22.601 20.913 1.00 90.94 216 ALA A CA 1
ATOM 1770 C C . ALA A 1 216 ? -8.191 21.172 20.988 1.00 90.94 216 ALA A C 1
ATOM 1772 O O . ALA A 1 216 ? -8.122 20.440 20.001 1.00 90.94 216 ALA A O 1
ATOM 1773 N N . GLN A 1 217 ? -8.790 20.802 22.124 1.00 94.81 217 GLN A N 1
ATOM 1774 C CA . GLN A 1 217 ? -9.389 19.483 22.346 1.00 94.81 217 GLN A CA 1
ATOM 1775 C C . GLN A 1 217 ? -10.842 19.384 21.862 1.00 94.81 217 GLN A C 1
ATOM 1777 O O . GLN A 1 217 ? -11.438 18.312 21.900 1.00 94.81 217 GLN A O 1
ATOM 1782 N N . ASN A 1 218 ? -11.428 20.490 21.398 1.00 96.19 218 ASN A N 1
ATOM 1783 C CA . ASN A 1 218 ? -12.787 20.509 20.872 1.00 96.19 218 ASN A CA 1
ATOM 1784 C C . ASN A 1 218 ? -12.759 20.284 19.362 1.00 96.19 218 ASN A C 1
ATOM 1786 O O . ASN A 1 218 ? -12.210 21.102 18.624 1.00 96.19 218 ASN A O 1
ATOM 1790 N N . PHE A 1 219 ? -13.391 19.213 18.883 1.00 94.50 219 PHE A N 1
ATOM 1791 C CA . PHE A 1 219 ? -13.398 18.878 17.460 1.00 94.50 219 PHE A CA 1
ATOM 1792 C C . PHE A 1 219 ? -14.010 20.004 16.613 1.00 94.50 219 PHE A C 1
ATOM 1794 O O . PHE A 1 219 ? -13.417 20.421 15.618 1.00 94.50 219 PHE A O 1
ATOM 1801 N N . ALA A 1 220 ? -15.118 20.595 17.078 1.00 96.19 220 ALA A N 1
ATOM 1802 C CA . ALA A 1 220 ? -15.777 21.720 16.412 1.00 96.19 220 ALA A CA 1
ATOM 1803 C C . ALA A 1 220 ? -14.863 22.947 16.237 1.00 96.19 220 ALA A C 1
ATOM 1805 O O . ALA A 1 220 ? -15.012 23.682 15.264 1.00 96.19 220 ALA A O 1
ATOM 1806 N N . ALA A 1 221 ? -13.881 23.164 17.121 1.00 95.50 221 ALA A N 1
ATOM 1807 C CA . ALA A 1 221 ? -12.992 24.322 17.027 1.00 95.50 221 ALA A CA 1
ATOM 1808 C C . ALA A 1 221 ? -12.160 24.331 15.736 1.00 95.50 221 ALA A C 1
ATOM 1810 O O . ALA A 1 221 ? -11.753 25.403 15.291 1.00 95.50 221 ALA A O 1
ATOM 1811 N N . TRP A 1 222 ? -11.917 23.158 15.142 1.00 92.69 222 TRP A N 1
ATOM 1812 C CA . TRP A 1 222 ? -11.070 22.981 13.961 1.00 92.69 222 TRP A CA 1
ATOM 1813 C C . TRP A 1 222 ? -11.775 23.244 12.634 1.00 92.69 222 TRP A C 1
ATOM 1815 O O . TRP A 1 222 ? -11.089 23.477 11.635 1.00 92.69 222 TRP A O 1
ATOM 1825 N N . TYR A 1 223 ? -13.109 23.214 12.612 1.00 92.50 223 TYR A N 1
ATOM 1826 C CA . TYR A 1 223 ? -13.857 23.235 11.358 1.00 92.50 223 TYR A CA 1
ATOM 1827 C C . TYR A 1 223 ? -15.174 24.023 11.396 1.00 92.50 223 TYR A C 1
ATOM 1829 O O . TYR A 1 223 ? -15.594 24.517 10.352 1.00 92.50 223 TYR A O 1
ATOM 1837 N N . ASP A 1 224 ? -15.814 24.191 12.558 1.00 93.06 224 ASP A N 1
ATOM 1838 C CA . ASP A 1 224 ? -17.089 24.900 12.678 1.00 93.06 224 ASP A CA 1
ATOM 1839 C C . ASP A 1 224 ? -16.847 26.419 12.798 1.00 93.06 224 ASP A C 1
ATOM 1841 O O . ASP A 1 224 ? -16.307 26.896 13.806 1.00 93.06 224 ASP A O 1
ATOM 1845 N N . PRO A 1 225 ? -17.264 27.229 11.806 1.00 90.88 225 PRO A N 1
ATOM 1846 C CA . PRO A 1 225 ? -17.034 28.671 11.822 1.00 90.88 225 PRO A CA 1
ATOM 1847 C C . PRO A 1 225 ? -17.799 29.407 12.931 1.00 90.88 225 PRO A C 1
ATOM 1849 O O . PRO A 1 225 ? -17.495 30.571 13.206 1.00 90.88 225 PRO A O 1
ATOM 1852 N N . THR A 1 226 ? -18.791 28.769 13.555 1.00 93.44 226 THR A N 1
ATOM 1853 C CA . THR A 1 226 ? -19.621 29.342 14.619 1.00 93.44 226 THR A CA 1
ATOM 1854 C C . THR A 1 226 ? -19.120 29.006 16.022 1.00 93.44 226 THR A C 1
ATOM 1856 O O . THR A 1 226 ? -19.546 29.664 16.974 1.00 93.44 226 THR A O 1
ATOM 1859 N N . PHE A 1 227 ? -18.169 28.071 16.170 1.00 95.56 227 PHE A N 1
ATOM 1860 C CA . PHE A 1 227 ? -17.704 27.566 17.468 1.00 95.56 227 PHE A CA 1
ATOM 1861 C C . PHE A 1 227 ? -17.351 28.683 18.456 1.00 95.56 227 PHE A C 1
ATOM 1863 O O . PHE A 1 227 ? -17.851 28.701 19.580 1.00 95.56 227 PHE A O 1
ATOM 1870 N N . ALA A 1 228 ? -16.543 29.656 18.026 1.00 94.56 228 ALA A N 1
ATOM 1871 C CA . ALA A 1 228 ? -16.103 30.749 18.892 1.00 94.56 228 ALA A CA 1
ATOM 1872 C C . ALA A 1 228 ? -17.266 31.631 19.368 1.00 94.56 228 ALA A C 1
ATOM 1874 O O . ALA A 1 228 ? -17.295 32.070 20.515 1.00 94.56 228 ALA A O 1
ATOM 1875 N N . LYS A 1 229 ? -18.250 31.860 18.491 1.00 96.00 229 LYS A N 1
ATOM 1876 C CA . LYS A 1 229 ? -19.440 32.663 18.789 1.00 96.00 229 LYS A CA 1
ATOM 1877 C C . LYS A 1 229 ? -20.383 31.930 19.744 1.00 96.00 229 LYS A C 1
ATOM 1879 O O . LYS A 1 229 ? -20.967 32.561 20.616 1.00 96.00 229 LYS A O 1
ATOM 1884 N N . VAL A 1 230 ? -20.545 30.620 19.563 1.00 96.31 230 VAL A N 1
ATOM 1885 C CA . VAL A 1 230 ? -21.482 29.798 20.342 1.00 96.31 230 VAL A CA 1
ATOM 1886 C C . VAL A 1 230 ? -20.930 29.466 21.728 1.00 96.31 230 VAL A C 1
ATOM 1888 O O . VAL A 1 230 ? -21.679 29.489 22.701 1.00 96.31 230 VAL A O 1
ATOM 1891 N N . THR A 1 231 ? -19.632 29.177 21.825 1.00 96.06 231 THR A N 1
ATOM 1892 C CA . THR A 1 231 ? -18.999 28.690 23.063 1.00 96.06 231 THR A CA 1
ATOM 1893 C C . THR A 1 231 ? -18.240 29.771 23.835 1.00 96.06 231 THR A C 1
ATOM 1895 O O . THR A 1 231 ? -17.845 29.542 24.974 1.00 96.06 231 THR A O 1
ATOM 1898 N N . GLY A 1 232 ? -17.973 30.929 23.217 1.00 95.00 232 GLY A N 1
ATOM 1899 C CA . GLY A 1 232 ? -17.100 31.968 23.775 1.00 95.00 232 GLY A CA 1
ATOM 1900 C C . GLY A 1 232 ? -15.613 31.588 23.817 1.00 95.00 232 GLY A C 1
ATOM 1901 O O . GLY A 1 232 ? -14.790 32.380 24.276 1.00 95.00 232 GLY A O 1
ATOM 1902 N N . LYS A 1 233 ? -15.237 30.392 23.343 1.00 94.06 233 LYS A N 1
ATOM 1903 C CA . LYS A 1 233 ? -13.856 29.898 23.361 1.00 94.06 233 LYS A CA 1
ATOM 1904 C C . LYS A 1 233 ? -13.105 30.317 22.107 1.00 94.06 233 LYS A C 1
ATOM 1906 O O . LYS A 1 233 ? -13.618 30.256 20.994 1.00 94.06 233 LYS A O 1
ATOM 1911 N N . THR A 1 234 ? -11.848 30.710 22.281 1.00 93.00 234 THR A N 1
ATOM 1912 C CA . THR A 1 234 ? -10.997 31.137 21.168 1.00 93.00 234 THR A CA 1
ATOM 1913 C C . THR A 1 234 ? -10.344 29.925 20.494 1.00 93.00 234 THR A C 1
ATOM 1915 O O . THR A 1 234 ? -9.571 29.236 21.156 1.00 93.00 234 THR A O 1
ATOM 1918 N N . PRO A 1 235 ? -10.580 29.665 19.191 1.00 90.69 235 PRO A N 1
ATOM 1919 C CA . PRO A 1 235 ? -9.959 28.542 18.496 1.00 90.69 235 PRO A CA 1
ATOM 1920 C C . PRO A 1 235 ? -8.434 28.692 18.397 1.00 90.69 235 PRO A C 1
ATOM 1922 O O . PRO A 1 235 ? -7.948 29.832 18.278 1.00 90.69 235 PRO A O 1
ATOM 1925 N N . PRO A 1 236 ? -7.688 27.571 18.343 1.00 89.69 236 PRO A N 1
ATOM 1926 C CA . PRO A 1 236 ? -6.258 27.575 18.050 1.00 89.69 236 PRO A CA 1
ATOM 1927 C C . PRO A 1 236 ? -5.936 28.351 16.770 1.00 89.69 236 PRO A C 1
ATOM 1929 O O . PRO A 1 236 ? -6.730 28.394 15.829 1.00 89.69 236 PRO A O 1
ATOM 1932 N N . ARG A 1 237 ? -4.740 28.944 16.686 1.00 87.00 237 ARG A N 1
ATOM 1933 C CA . ARG A 1 237 ? -4.330 29.728 15.507 1.00 87.00 237 ARG A CA 1
ATOM 1934 C C . ARG A 1 237 ? -4.453 28.926 14.203 1.00 87.00 237 ARG A C 1
ATOM 1936 O O . ARG A 1 237 ? -5.039 29.431 13.250 1.00 87.00 237 ARG A O 1
ATOM 1943 N N . LEU A 1 238 ? -3.971 27.681 14.196 1.00 80.12 238 LEU A N 1
ATOM 1944 C CA . LEU A 1 238 ? -4.051 26.773 13.042 1.00 80.12 238 LEU A CA 1
ATOM 1945 C C . LEU A 1 238 ? -5.501 26.430 12.668 1.00 80.12 238 LEU A C 1
ATOM 1947 O O . LEU A 1 238 ? -5.843 26.355 11.491 1.00 80.12 238 LEU A O 1
ATOM 1951 N N . ALA A 1 239 ? -6.386 26.309 13.658 1.00 84.25 239 ALA A N 1
ATOM 1952 C CA . ALA A 1 239 ? -7.801 26.060 13.418 1.00 84.25 239 ALA A CA 1
ATOM 1953 C C . ALA A 1 239 ? -8.471 27.211 12.647 1.00 84.25 239 ALA A C 1
ATOM 1955 O O . ALA A 1 239 ? -9.289 26.977 11.763 1.00 84.25 239 ALA A O 1
ATOM 1956 N N . ARG A 1 240 ? -8.070 28.467 12.890 1.00 81.38 240 ARG A N 1
ATOM 1957 C CA . ARG A 1 240 ? -8.590 29.622 12.133 1.00 81.38 240 ARG A CA 1
ATOM 1958 C C . ARG A 1 240 ? -8.220 29.566 10.650 1.00 81.38 240 ARG A C 1
ATOM 1960 O O . ARG A 1 240 ? -8.997 30.021 9.813 1.00 81.38 240 ARG A O 1
ATOM 1967 N N . GLU A 1 241 ? -7.040 29.044 10.324 1.00 83.50 241 GLU A N 1
ATOM 1968 C CA . GLU A 1 241 ? -6.601 28.850 8.937 1.00 83.50 241 GLU A CA 1
ATOM 1969 C C . GLU A 1 241 ? -7.414 27.741 8.260 1.00 83.50 241 GLU A C 1
ATOM 1971 O O . GLU A 1 241 ? -7.889 27.932 7.139 1.00 83.50 241 GLU A O 1
ATOM 1976 N N . ASN A 1 242 ? -7.676 26.642 8.970 1.00 79.50 242 ASN A N 1
ATOM 1977 C CA . ASN A 1 242 ? -8.532 25.559 8.481 1.00 79.50 242 ASN A CA 1
ATOM 1978 C C . ASN A 1 242 ? -9.974 26.021 8.250 1.00 79.50 242 ASN A C 1
ATOM 1980 O O . ASN A 1 242 ? -10.522 25.779 7.180 1.00 79.50 242 ASN A O 1
ATOM 1984 N N . VAL A 1 243 ? -10.559 26.791 9.170 1.00 81.69 243 VAL A N 1
ATOM 1985 C CA . VAL A 1 243 ? -11.903 27.367 8.993 1.00 81.69 243 VAL A CA 1
ATOM 1986 C C . VAL A 1 243 ? -11.973 28.279 7.760 1.00 81.69 243 VAL A C 1
ATOM 1988 O O . VAL A 1 243 ? -12.973 28.277 7.043 1.00 81.69 243 VAL A O 1
ATOM 1991 N N . LYS A 1 244 ? -10.914 29.045 7.450 1.00 84.19 244 LYS A N 1
ATOM 1992 C CA . LYS A 1 244 ? -10.858 29.837 6.204 1.00 84.19 244 LYS A CA 1
ATOM 1993 C C . LYS A 1 244 ? -10.853 28.948 4.958 1.00 84.19 244 LYS A C 1
ATOM 1995 O O . LYS A 1 244 ? -11.537 29.279 3.990 1.00 84.19 244 LYS A O 1
ATOM 2000 N N . LYS A 1 245 ? -10.102 27.840 4.976 1.00 82.94 245 LYS A N 1
ATOM 2001 C CA . LYS A 1 245 ? -10.099 26.853 3.882 1.00 82.94 245 LYS A CA 1
ATOM 2002 C C . LYS A 1 245 ? -11.475 26.211 3.716 1.00 82.94 245 LYS A C 1
ATOM 2004 O O . LYS A 1 245 ? -11.984 26.178 2.603 1.00 82.94 245 LYS A O 1
ATOM 2009 N N . ILE A 1 246 ? -12.113 25.821 4.817 1.00 83.38 246 ILE A N 1
ATOM 2010 C CA . ILE A 1 246 ? -13.447 25.213 4.816 1.00 83.38 246 ILE A CA 1
ATOM 2011 C C . ILE A 1 246 ? -14.491 26.163 4.236 1.00 83.38 246 ILE A C 1
ATOM 2013 O O . ILE A 1 246 ? -15.212 25.767 3.332 1.00 83.38 246 ILE A O 1
ATOM 2017 N N . LYS A 1 247 ? -14.509 27.442 4.630 1.00 83.38 247 LYS A N 1
ATOM 2018 C CA . LYS A 1 247 ? -15.406 28.437 4.008 1.00 83.38 247 LYS A CA 1
ATOM 2019 C C . LYS A 1 247 ? -15.206 28.556 2.496 1.00 83.38 247 LYS A C 1
ATOM 2021 O O . LYS A 1 247 ? -16.156 28.783 1.748 1.00 83.38 247 LYS A O 1
ATOM 2026 N N . LYS A 1 248 ? -13.959 28.427 2.029 1.00 82.81 248 LYS A N 1
ATOM 2027 C CA . LYS A 1 248 ? -13.648 28.404 0.596 1.00 82.81 248 LYS A CA 1
ATOM 2028 C C . LYS A 1 248 ? -14.228 27.144 -0.059 1.00 82.81 248 LYS A C 1
ATOM 2030 O O . LYS A 1 248 ? -14.806 27.252 -1.133 1.00 82.81 248 LYS A O 1
ATOM 2035 N N . TRP A 1 249 ? -14.114 25.987 0.591 1.00 79.94 249 TRP A N 1
ATOM 2036 C CA . TRP A 1 249 ? -14.696 24.722 0.132 1.00 79.94 249 TRP A CA 1
ATOM 2037 C C . TRP A 1 249 ? -16.224 24.732 0.116 1.00 79.94 249 TRP A C 1
ATOM 2039 O O . TRP A 1 249 ? -16.809 24.310 -0.874 1.00 79.94 249 TRP A O 1
ATOM 2049 N N . GLU A 1 250 ? -16.877 25.284 1.138 1.00 78.88 250 GLU A N 1
ATOM 2050 C CA . GLU A 1 250 ? -18.337 25.443 1.187 1.00 78.88 250 GLU A CA 1
ATOM 2051 C C . GLU A 1 250 ? -18.864 26.230 -0.015 1.00 78.88 250 GLU A C 1
ATOM 2053 O O . GLU A 1 250 ? -19.869 25.849 -0.613 1.00 78.88 250 GLU A O 1
ATOM 2058 N N . LYS A 1 251 ? -18.144 27.281 -0.431 1.00 79.12 251 LYS A N 1
ATOM 2059 C CA . LYS A 1 251 ? -18.475 28.034 -1.647 1.00 79.12 251 LYS A CA 1
ATOM 2060 C C . LYS A 1 251 ? -18.399 27.165 -2.906 1.00 79.12 251 LYS A C 1
ATOM 2062 O O . LYS A 1 251 ? -19.213 27.352 -3.801 1.00 79.12 251 LYS A O 1
ATOM 2067 N N . TYR A 1 252 ? -17.443 26.241 -2.988 1.00 69.75 252 TYR A N 1
ATOM 2068 C CA . TYR A 1 252 ? -17.342 25.318 -4.122 1.00 69.75 252 TYR A CA 1
ATOM 2069 C C . TYR A 1 252 ? -18.434 24.245 -4.094 1.00 69.75 252 TYR A C 1
ATOM 2071 O O . TYR A 1 252 ? -19.019 23.977 -5.135 1.00 69.75 252 TYR A O 1
ATOM 2079 N N . MET A 1 253 ? -18.765 23.702 -2.918 1.00 69.12 253 MET A N 1
ATOM 2080 C CA . MET A 1 253 ? -19.831 22.701 -2.769 1.00 69.12 253 MET A CA 1
ATOM 2081 C C . MET A 1 253 ? -21.211 23.250 -3.149 1.00 69.12 253 MET A C 1
ATOM 2083 O O . MET A 1 253 ? -22.004 22.558 -3.772 1.00 69.12 253 MET A O 1
ATOM 2087 N N . LEU A 1 254 ? -21.497 24.513 -2.819 1.00 69.56 254 LEU A N 1
ATOM 2088 C CA . LEU A 1 254 ? -22.752 25.164 -3.210 1.00 69.56 254 LEU A CA 1
ATOM 2089 C C . LEU A 1 254 ? -22.894 25.358 -4.726 1.00 69.56 254 LEU A C 1
ATOM 2091 O O . LEU A 1 254 ? -24.011 25.440 -5.221 1.00 69.56 254 LEU A O 1
ATOM 2095 N N . LEU A 1 255 ? -21.777 25.443 -5.454 1.00 59.19 255 LEU A N 1
ATOM 2096 C CA . LEU A 1 255 ? -21.770 25.600 -6.910 1.00 59.19 255 LEU A CA 1
ATOM 2097 C C . LEU A 1 255 ? -21.900 24.267 -7.656 1.00 59.19 255 LEU A C 1
ATOM 2099 O O . LEU A 1 255 ? -22.214 24.291 -8.836 1.00 59.19 255 LEU A O 1
ATOM 2103 N N . SER A 1 256 ? -21.638 23.129 -7.004 1.00 58.62 256 SER A N 1
ATOM 2104 C CA . SER A 1 256 ? -21.807 21.794 -7.601 1.00 58.62 256 SER A CA 1
ATOM 2105 C C . SER A 1 256 ? -23.214 21.213 -7.422 1.00 58.62 256 SER A C 1
ATOM 2107 O O . SER A 1 256 ? -23.529 20.195 -8.022 1.00 58.62 256 SER A O 1
ATOM 2109 N N . GLU A 1 257 ? -24.042 21.818 -6.564 1.00 59.44 257 GLU A N 1
ATOM 2110 C CA . GLU A 1 257 ? -25.440 21.413 -6.329 1.00 59.44 257 GLU A CA 1
ATOM 2111 C C . GLU A 1 257 ? -26.440 22.142 -7.261 1.00 59.44 257 GLU A C 1
ATOM 2113 O O . GLU A 1 257 ? -27.646 21.927 -7.133 1.00 59.44 257 GLU A O 1
ATOM 2118 N N . GLN A 1 258 ? -25.957 23.008 -8.165 1.00 51.88 258 GLN A N 1
ATOM 2119 C CA . GLN A 1 258 ? -26.735 23.781 -9.150 1.00 51.88 258 GLN A CA 1
ATOM 2120 C C . GLN A 1 258 ? -26.446 23.297 -10.568 1.00 51.88 258 GLN A C 1
ATOM 2122 O O . GLN A 1 258 ? -27.412 23.245 -11.359 1.00 51.88 258 GLN A O 1
#

Sequence (258 aa):
MVNEMAIESTNDRELQLLQDFQSEIAIIDLMIMQWKGTDFRALEKIVWEINRLRLTYQGAVNDQELNRSIVGAFSSFNPTAAGAIWDWWKDYLKLGKPLARASNEEIIKSFHENVWLKINACYHRREMRIQEVPEKERNAFLAKVNSMRCDIDAFWDVKSIDEEETAQDPKNKWLVSAEQMMMSFLNTMRRRPDLCTNCLGKHELKVCPNIHEDAAQNFAAWYDPTFAKVTGKTPPRLARENVKKIKKWEKYMLLSEQ

Organism: NCBI:txid2163413

Radius of gyration: 25.1 Å; chains: 1; bounding box: 53×56×62 Å

Secondary structure (DSSP, 8-state):
-HHHHHHHHHHHHHHHHHHHHHHHHHHHHHHHHHB-SS-HHHHHHHHHHHHHHHHHTTTTS-HHHHHHHHHHHTSSB-HHHHHHHHHHHHHHHHTT--TTTS-HHHHHHHHIIIIITTS-GGGTPBPP---EEEHHHHHHHHHHHHHTT--GGGBPPPEEEPTTTT---TTSTT--HHHHHHHHHHHHHHH-TTS-TTT-SSS-GGG-TT--SSGGG-GGGGT-TTHHHHH-PPPPHHHHHHHHHHHHHHHHHHHH--